Protein AF-X6ME76-F1 (afdb_monomer)

Secondary structure (DSSP, 8-state):
-HHHHHHHHHHHHHHHHHHHH-SSPPP---HHHHHHHHHHTHHHHHHHHHHTT-HHHHHHHHHH--S---SHHHHHHHHHHHHHHHHHHHHHHHTT--BHHHHGGGTTS-HHHHHHHHTTT--HHHHHHHHHHHHHHHHHHHHHHTHHHHHHHHHHHHHHHHHSSS--S---HHHHHTT--SS-BHHHHHHHHHHHHHHH---TT-HHHHHHHHH-HHHHHHHHH-HHHHSHHHHHHHHHHHHT-S-HHHHHHHTHHHHHHHHHIIIIIT---SSHHHHHHHHHHHT-GGG-HHHHHHHHHTS-HHHHHHHHHHHHHHHHHHHHHHHHHHHHHT--

pLDDT: mean 80.19, std 13.19, range [39.34, 96.75]

Mean predicted aligned error: 12.26 Å

Nearest PDB structures (foldseek):
  7x8v-assembly5_E  TM=1.826E-01  e=2.638E+00  Oryza sativa Japonica Group

Structure (mmCIF, N/CA/C/O backbone):
data_AF-X6ME76-F1
#
_entry.id   AF-X6ME76-F1
#
loop_
_atom_site.group_PDB
_atom_site.id
_atom_site.type_symbol
_atom_site.label_atom_id
_atom_site.label_alt_id
_atom_site.label_comp_id
_atom_site.label_asym_id
_atom_site.label_entity_id
_atom_site.label_seq_id
_atom_site.pdbx_PDB_ins_code
_atom_site.Cartn_x
_atom_site.Cartn_y
_atom_site.Cartn_z
_atom_site.occupancy
_atom_site.B_iso_or_equiv
_atom_site.auth_seq_id
_atom_site.auth_comp_id
_atom_site.auth_asym_id
_atom_site.auth_atom_id
_atom_site.pdbx_PDB_model_num
ATOM 1 N N . MET A 1 1 ? 22.614 6.943 -58.618 1.00 39.34 1 MET A N 1
ATOM 2 C CA . MET A 1 1 ? 21.353 7.596 -58.203 1.00 39.34 1 MET A CA 1
ATOM 3 C C . MET A 1 1 ? 20.742 6.924 -56.978 1.00 39.34 1 MET A C 1
ATOM 5 O O . MET A 1 1 ? 20.375 7.656 -56.074 1.00 39.34 1 MET A O 1
ATOM 9 N N . GLU A 1 2 ? 20.733 5.589 -56.871 1.00 39.66 2 GLU A N 1
ATOM 10 C CA . GLU A 1 2 ? 20.247 4.862 -55.672 1.00 39.66 2 GLU A CA 1
ATOM 11 C C . GLU A 1 2 ? 20.881 5.328 -54.353 1.00 39.66 2 GLU A C 1
ATOM 13 O O . GLU A 1 2 ? 20.166 5.766 -53.462 1.00 39.66 2 GLU A O 1
ATOM 18 N N . LYS A 1 3 ? 22.219 5.410 -54.273 1.00 45.59 3 LYS A N 1
ATOM 19 C CA . LYS A 1 3 ? 22.915 5.909 -53.067 1.00 45.59 3 LYS A CA 1
ATOM 20 C C . LYS A 1 3 ? 22.483 7.312 -52.618 1.00 45.59 3 LYS A C 1
ATOM 22 O O . LYS A 1 3 ? 22.617 7.640 -51.448 1.00 45.59 3 LYS A O 1
ATOM 27 N N . PHE A 1 4 ? 22.007 8.153 -53.538 1.00 42.69 4 PHE A N 1
ATOM 28 C CA . PHE A 1 4 ? 21.550 9.509 -53.224 1.00 42.69 4 PHE A CA 1
ATOM 29 C C . PHE A 1 4 ? 20.101 9.514 -52.717 1.00 42.69 4 PHE A C 1
ATOM 31 O O . PHE A 1 4 ? 19.756 10.328 -51.866 1.00 42.69 4 PHE A O 1
ATOM 38 N N . ALA A 1 5 ? 19.269 8.587 -53.203 1.00 51.97 5 ALA A N 1
ATOM 39 C CA . ALA A 1 5 ? 17.910 8.378 -52.714 1.00 51.97 5 ALA A CA 1
ATOM 40 C C . ALA A 1 5 ? 17.907 7.784 -51.295 1.00 51.97 5 ALA A C 1
ATOM 42 O O . ALA A 1 5 ? 17.192 8.290 -50.433 1.00 51.97 5 ALA A O 1
ATOM 43 N N . ASP A 1 6 ? 18.767 6.797 -51.029 1.00 58.09 6 ASP A N 1
ATOM 44 C CA . ASP A 1 6 ? 18.938 6.212 -49.690 1.00 58.09 6 ASP A CA 1
ATOM 45 C C . ASP A 1 6 ? 19.457 7.245 -48.689 1.00 58.09 6 ASP A C 1
ATOM 47 O O . ASP A 1 6 ? 18.981 7.344 -47.560 1.00 58.09 6 ASP A O 1
ATOM 51 N N . TYR A 1 7 ? 20.400 8.072 -49.137 1.00 55.53 7 TYR A N 1
ATOM 52 C CA . TYR A 1 7 ? 20.972 9.145 -48.342 1.00 55.53 7 TYR A CA 1
ATOM 53 C C . TYR A 1 7 ? 19.947 10.241 -48.013 1.00 55.53 7 TYR A C 1
ATOM 55 O O . TYR A 1 7 ? 19.852 10.680 -46.866 1.00 55.53 7 TYR A O 1
ATOM 63 N N . LYS A 1 8 ? 19.145 10.661 -49.000 1.00 61.72 8 LYS A N 1
ATOM 64 C CA . LYS A 1 8 ? 18.063 11.630 -48.790 1.00 61.72 8 LYS A CA 1
ATOM 65 C C . LYS A 1 8 ? 17.020 11.084 -47.815 1.00 61.72 8 LYS A C 1
ATOM 67 O O . LYS A 1 8 ? 16.668 11.772 -46.870 1.00 61.72 8 LYS A O 1
ATOM 72 N N . LYS A 1 9 ? 16.617 9.822 -47.975 1.00 67.06 9 LYS A N 1
ATOM 73 C CA . LYS A 1 9 ? 15.685 9.147 -47.065 1.00 67.06 9 LYS A CA 1
ATOM 74 C C . LYS A 1 9 ? 16.222 9.061 -45.633 1.00 67.06 9 LYS A C 1
ATOM 76 O O . LYS A 1 9 ? 15.474 9.304 -44.694 1.00 67.06 9 LYS A O 1
ATOM 81 N N . LEU A 1 10 ? 17.507 8.746 -45.456 1.00 62.22 10 LEU A N 1
ATOM 82 C CA . LEU A 1 10 ? 18.149 8.731 -44.137 1.00 62.22 10 LEU A CA 1
ATOM 83 C C . LEU A 1 10 ? 18.191 10.133 -43.513 1.00 62.22 10 LEU A C 1
ATOM 85 O O . LEU A 1 10 ? 17.951 10.268 -42.320 1.00 62.22 10 LEU A O 1
ATOM 89 N N . THR A 1 11 ? 18.454 11.164 -44.320 1.00 62.06 11 THR A N 1
ATOM 90 C CA . THR A 1 11 ? 18.474 12.566 -43.869 1.00 62.06 11 THR A CA 1
ATOM 91 C C . THR A 1 11 ? 17.075 13.046 -43.477 1.00 62.06 11 THR A C 1
ATOM 93 O O . THR A 1 11 ? 16.909 13.618 -42.405 1.00 62.06 11 THR A O 1
ATOM 96 N N . ASP A 1 12 ? 16.057 12.749 -44.288 1.00 66.50 12 ASP A N 1
ATOM 97 C CA . ASP A 1 12 ? 14.660 13.101 -44.008 1.00 66.50 12 ASP A CA 1
ATOM 98 C C . ASP A 1 12 ? 14.163 12.386 -42.736 1.00 66.50 12 ASP A C 1
ATOM 100 O O . ASP A 1 12 ? 13.586 13.017 -41.850 1.00 66.50 12 ASP A O 1
ATOM 104 N N . ASN A 1 13 ? 14.466 11.089 -42.587 1.00 68.38 13 ASN A N 1
ATOM 105 C CA . ASN A 1 13 ? 14.165 10.326 -41.373 1.00 68.38 13 ASN A CA 1
ATOM 106 C C . ASN A 1 13 ? 14.916 10.872 -40.153 1.00 68.38 13 ASN A C 1
ATOM 108 O O . ASN A 1 13 ? 14.333 10.978 -39.080 1.00 68.38 13 ASN A O 1
ATOM 112 N N . PHE A 1 14 ? 16.190 11.237 -40.309 1.00 66.44 14 PHE A N 1
ATOM 113 C CA . PHE A 1 14 ? 16.969 11.841 -39.234 1.00 66.44 14 PHE A CA 1
ATOM 114 C C . PHE A 1 14 ? 16.356 13.163 -38.777 1.00 66.44 14 PHE A C 1
ATOM 116 O O . PHE A 1 14 ? 16.214 13.359 -37.579 1.00 66.44 14 PHE A O 1
ATOM 123 N N . MET A 1 15 ? 15.942 14.038 -39.696 1.00 66.69 15 MET A N 1
ATOM 124 C CA . MET A 1 15 ? 15.313 15.310 -39.331 1.00 66.69 15 MET A CA 1
ATOM 125 C C . MET A 1 15 ? 13.974 15.104 -38.614 1.00 66.69 15 MET A C 1
ATOM 127 O O . MET A 1 15 ? 13.701 15.791 -37.633 1.00 66.69 15 MET A O 1
ATOM 131 N N . ILE A 1 16 ? 13.166 14.128 -39.044 1.00 69.12 16 ILE A N 1
ATOM 132 C CA . ILE A 1 16 ? 11.911 13.758 -38.364 1.00 69.12 16 ILE A CA 1
ATOM 133 C C . ILE A 1 16 ? 12.192 13.265 -36.939 1.00 69.12 16 ILE A C 1
ATOM 135 O O . ILE A 1 16 ? 11.592 13.749 -35.980 1.00 69.12 16 ILE A O 1
ATOM 139 N N . VAL A 1 17 ? 13.143 12.343 -36.798 1.00 66.56 17 VAL A N 1
ATOM 140 C CA . VAL A 1 17 ? 13.509 11.737 -35.515 1.00 66.56 17 VAL A CA 1
ATOM 141 C C . VAL A 1 17 ? 14.165 12.759 -34.591 1.00 66.56 17 VAL A C 1
ATOM 143 O O . VAL A 1 17 ? 13.842 12.812 -33.409 1.00 66.56 17 VAL A O 1
ATOM 146 N N . LEU A 1 18 ? 15.031 13.625 -35.113 1.00 66.75 18 LEU A N 1
ATOM 147 C CA . LEU A 1 18 ? 15.659 14.696 -34.351 1.00 66.75 18 LEU A CA 1
ATOM 148 C C . LEU A 1 18 ? 14.600 15.640 -33.773 1.00 66.75 18 LEU A C 1
ATOM 150 O O . LEU A 1 18 ? 14.638 15.920 -32.579 1.00 66.75 18 LEU A O 1
ATOM 154 N N . CYS A 1 19 ? 13.602 16.037 -34.565 1.00 67.19 19 CYS A N 1
ATOM 155 C CA . CYS A 1 19 ? 12.466 16.831 -34.085 1.00 67.19 19 CYS A CA 1
ATOM 156 C C . CYS A 1 19 ? 11.656 16.144 -32.969 1.00 67.19 19 CYS A C 1
ATOM 158 O O . CYS A 1 19 ? 10.971 16.832 -32.219 1.00 67.19 19 CYS A O 1
ATOM 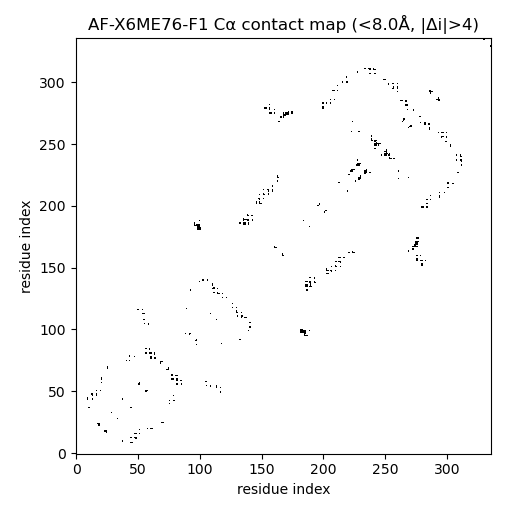160 N N . SER A 1 20 ? 11.734 14.815 -32.818 1.00 68.19 20 SER A N 1
ATOM 161 C CA . SER A 1 20 ? 11.132 14.114 -31.672 1.00 68.19 20 SER A CA 1
ATOM 162 C C . SER A 1 20 ? 11.952 14.252 -30.377 1.00 68.19 20 SER A C 1
ATOM 164 O O . SER A 1 20 ? 11.398 14.134 -29.285 1.00 68.19 20 SER A O 1
ATOM 166 N N . TYR A 1 21 ? 13.256 14.534 -30.487 1.00 61.03 21 TYR A N 1
ATOM 167 C CA . TYR A 1 21 ? 14.203 14.619 -29.369 1.00 61.03 21 TYR A CA 1
ATOM 168 C C . TYR A 1 21 ? 14.559 16.058 -28.948 1.00 61.03 21 TYR A C 1
ATOM 170 O O . TYR A 1 21 ? 15.049 16.253 -27.832 1.00 61.03 21 TYR A O 1
ATOM 178 N N . VAL A 1 22 ? 14.336 17.065 -29.803 1.00 62.34 22 VAL A N 1
ATOM 179 C CA . VAL A 1 22 ? 14.623 18.488 -29.524 1.00 62.34 22 VAL A CA 1
ATOM 180 C C . VAL A 1 22 ? 13.400 19.388 -29.724 1.00 62.34 22 VAL A C 1
ATOM 182 O O . VAL A 1 22 ? 12.651 19.243 -30.681 1.00 62.34 22 VAL A O 1
ATOM 185 N N . GLU A 1 23 ? 13.225 20.370 -28.831 1.00 58.84 23 GLU A N 1
ATOM 186 C CA . GLU A 1 23 ? 12.086 21.310 -28.847 1.00 58.84 23 GLU A CA 1
ATOM 187 C C . GLU A 1 23 ? 12.154 22.361 -29.971 1.00 58.84 23 GLU A C 1
ATOM 189 O O . GLU A 1 23 ? 11.141 22.974 -30.310 1.00 58.84 23 GLU A O 1
ATOM 194 N N . LYS A 1 24 ? 13.340 22.598 -30.546 1.00 56.03 24 LYS A N 1
ATOM 195 C CA . LYS A 1 24 ? 13.551 23.505 -31.682 1.00 56.03 24 LYS A CA 1
ATOM 196 C C . LYS A 1 24 ? 14.413 22.806 -32.738 1.00 56.03 24 LYS A C 1
ATOM 198 O O . LYS A 1 24 ? 15.455 22.264 -32.367 1.00 56.03 24 LYS A O 1
ATOM 203 N N . PRO A 1 25 ? 14.015 22.812 -34.022 1.00 53.88 25 PRO A N 1
ATOM 204 C CA . PRO A 1 25 ? 14.843 22.262 -35.088 1.00 53.88 25 PRO A CA 1
ATOM 205 C C . PRO A 1 25 ? 16.133 23.089 -35.237 1.00 53.88 25 PRO A C 1
ATOM 207 O O . PRO A 1 25 ? 16.070 24.314 -35.070 1.00 53.88 25 PRO A O 1
ATOM 210 N N . PRO A 1 26 ? 17.278 22.456 -35.557 1.00 54.25 26 PRO A N 1
ATOM 211 C CA . PRO A 1 26 ? 18.516 23.177 -35.814 1.00 54.25 26 PRO A CA 1
ATOM 212 C C . PRO A 1 26 ? 18.350 24.218 -36.921 1.00 54.25 26 PRO A C 1
ATOM 214 O O . PRO A 1 26 ? 17.662 23.966 -37.914 1.00 54.25 26 PRO A O 1
ATOM 217 N N . MET A 1 27 ? 18.981 25.382 -36.762 1.00 52.00 27 MET A N 1
ATOM 218 C CA . MET A 1 27 ? 19.004 26.419 -37.803 1.00 52.00 27 MET A CA 1
ATOM 219 C C . MET A 1 27 ? 19.776 25.913 -39.037 1.00 52.00 27 MET A C 1
ATOM 221 O O . MET A 1 27 ? 20.731 25.153 -38.885 1.00 52.00 27 MET A O 1
ATOM 225 N N . GLU A 1 28 ? 19.356 26.323 -40.244 1.00 50.69 28 GLU A N 1
ATOM 226 C CA . GLU A 1 28 ? 19.885 25.852 -41.539 1.00 50.69 28 GLU A CA 1
ATOM 227 C C . GLU A 1 28 ? 21.422 25.743 -41.558 1.00 50.69 28 GLU A C 1
ATOM 229 O O . GLU A 1 28 ? 22.140 26.728 -41.372 1.00 50.69 28 GLU A O 1
ATOM 234 N N . LEU A 1 29 ? 21.925 24.528 -41.791 1.00 52.47 29 LEU A N 1
ATOM 235 C CA . LEU A 1 29 ? 23.349 24.215 -41.851 1.00 52.47 29 LEU A CA 1
ATOM 236 C C . LEU A 1 29 ? 23.841 24.160 -43.299 1.00 52.47 29 LEU A C 1
ATOM 238 O O . LEU A 1 29 ? 23.107 23.868 -44.240 1.00 52.47 29 LEU A O 1
ATOM 242 N N . ASP A 1 30 ? 25.127 24.448 -43.488 1.00 55.56 30 ASP A N 1
ATOM 243 C CA . ASP A 1 30 ? 25.750 24.435 -44.808 1.00 55.56 30 ASP A CA 1
ATOM 244 C C . ASP A 1 30 ? 25.808 22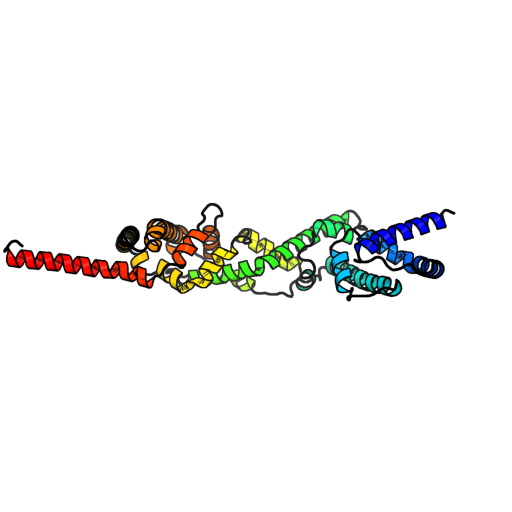.998 -45.374 1.00 55.56 30 ASP A C 1
ATOM 246 O O . ASP A 1 30 ? 26.467 22.107 -44.822 1.00 55.56 30 ASP A O 1
ATOM 250 N N . THR A 1 31 ? 25.117 22.772 -46.497 1.00 57.09 31 THR A N 1
ATOM 251 C CA . THR A 1 31 ? 24.868 21.454 -47.127 1.00 57.09 31 THR A CA 1
ATOM 252 C C . THR A 1 31 ? 26.106 20.573 -47.364 1.00 57.09 31 THR A C 1
ATOM 254 O O . THR A 1 31 ? 25.992 19.346 -47.477 1.00 57.09 31 THR A O 1
ATOM 257 N N . LEU A 1 32 ? 27.308 21.153 -47.462 1.00 53.50 32 LEU A N 1
ATOM 258 C CA . LEU A 1 32 ? 28.558 20.398 -47.626 1.00 53.50 32 LEU A CA 1
ATOM 259 C C . LEU A 1 32 ? 29.051 19.790 -46.300 1.00 53.50 32 LEU A C 1
ATOM 261 O O . LEU A 1 32 ? 29.558 18.663 -46.278 1.00 53.50 32 LEU A O 1
ATOM 265 N N . TYR A 1 33 ? 28.890 20.525 -45.199 1.00 61.19 33 TYR A N 1
ATOM 266 C CA . TYR A 1 33 ? 29.250 20.076 -43.856 1.00 61.19 33 TYR A CA 1
ATOM 267 C C . TYR A 1 33 ? 28.283 18.987 -43.379 1.00 61.19 33 TYR A C 1
ATOM 269 O O . TYR A 1 33 ? 28.730 17.946 -42.891 1.00 61.19 33 TYR A O 1
ATOM 277 N N . GLU A 1 34 ? 26.983 19.164 -43.650 1.00 60.72 34 GLU A N 1
ATOM 278 C CA . GLU A 1 34 ? 25.947 18.150 -43.425 1.00 60.72 34 GLU A CA 1
ATOM 279 C C . GLU A 1 34 ? 26.300 16.836 -44.121 1.00 60.72 34 GLU A C 1
ATOM 281 O O . GLU A 1 34 ? 26.324 15.790 -43.479 1.00 60.72 34 GLU A O 1
ATOM 286 N N . LYS A 1 35 ? 26.674 16.881 -45.408 1.00 62.00 35 LYS A N 1
ATOM 287 C CA . LYS A 1 35 ? 27.006 15.672 -46.178 1.00 62.00 35 LYS A CA 1
ATOM 288 C C . LYS A 1 35 ? 28.136 14.848 -45.592 1.00 62.00 35 LYS A C 1
ATOM 290 O O . LYS A 1 35 ? 28.061 13.618 -45.534 1.00 62.00 35 LYS A O 1
ATOM 295 N N . LYS A 1 36 ? 29.192 15.521 -45.146 1.00 65.81 36 LYS A N 1
ATOM 296 C CA . LYS A 1 36 ? 30.359 14.852 -44.576 1.00 65.81 36 LYS A CA 1
ATOM 297 C C . LYS A 1 36 ? 30.036 14.253 -43.207 1.00 65.81 36 LYS A C 1
ATOM 299 O O . LYS A 1 36 ? 30.406 13.107 -42.956 1.00 65.81 36 LYS A O 1
ATOM 304 N N . LEU A 1 37 ? 29.300 14.981 -42.369 1.00 64.19 37 LEU A N 1
ATOM 305 C CA . LEU A 1 37 ? 28.919 14.524 -41.035 1.00 64.19 37 LEU A CA 1
ATOM 306 C C . LEU A 1 37 ? 27.895 13.374 -41.083 1.00 64.19 37 LEU A C 1
ATOM 308 O O . LEU A 1 37 ? 28.080 12.355 -40.425 1.00 64.19 37 LEU A O 1
ATOM 312 N N . LEU A 1 38 ? 26.874 13.494 -41.936 1.00 64.19 38 LEU A N 1
ATOM 313 C CA . LEU A 1 38 ? 25.844 12.476 -42.170 1.00 64.19 38 LEU A CA 1
ATOM 314 C C . LEU A 1 38 ? 26.437 11.171 -42.719 1.00 64.19 38 LEU A C 1
ATOM 316 O O . LEU A 1 38 ? 26.060 10.085 -42.283 1.00 64.19 38 LEU A O 1
ATOM 320 N N . SER A 1 39 ? 27.427 11.257 -43.616 1.00 69.88 39 SER A N 1
ATOM 321 C CA . SER A 1 39 ? 28.151 10.068 -44.089 1.00 69.88 39 SER A CA 1
ATOM 322 C C . SER A 1 39 ? 29.007 9.415 -42.992 1.00 69.88 39 SER A C 1
ATOM 324 O O . SER A 1 39 ? 29.048 8.187 -42.898 1.00 69.88 39 SER A O 1
ATOM 326 N N . GLY A 1 40 ? 29.643 10.223 -42.134 1.00 72.44 40 GLY A N 1
ATOM 327 C CA . GLY A 1 40 ? 30.528 9.767 -41.058 1.00 72.44 40 GLY A CA 1
ATOM 328 C C . GLY A 1 40 ? 29.814 9.222 -39.818 1.00 72.44 40 GLY A C 1
ATOM 329 O O . GLY A 1 40 ? 30.447 8.526 -39.028 1.00 72.44 40 GLY A O 1
ATOM 330 N N . SER A 1 41 ? 28.519 9.509 -39.658 1.00 72.81 41 SER A N 1
ATOM 331 C CA . SER A 1 41 ? 27.701 9.083 -38.509 1.00 72.81 41 SER A CA 1
ATOM 332 C C . SER A 1 41 ? 26.415 8.349 -38.912 1.00 72.81 41 SER A C 1
ATOM 334 O O . SER A 1 41 ? 25.460 8.266 -38.146 1.00 72.81 41 SER A O 1
ATOM 336 N N . SER A 1 42 ? 26.378 7.791 -40.127 1.00 75.62 42 SER A N 1
ATOM 337 C CA . SER A 1 42 ? 25.221 7.055 -40.668 1.00 75.62 42 SER A CA 1
ATOM 338 C C . SER A 1 42 ? 24.726 5.925 -39.758 1.00 75.62 42 SER A C 1
ATOM 340 O O . SER A 1 42 ? 23.520 5.706 -39.650 1.00 75.62 42 SER A O 1
ATOM 342 N N . LYS A 1 43 ? 25.640 5.239 -39.059 1.00 82.06 43 LYS A N 1
ATOM 343 C CA . LYS A 1 43 ? 25.299 4.191 -38.089 1.00 82.06 43 LYS A CA 1
ATOM 344 C C . LYS A 1 43 ? 24.576 4.767 -36.872 1.00 82.06 43 LYS A C 1
ATOM 346 O O . LYS A 1 43 ? 23.563 4.216 -36.454 1.00 82.06 43 LYS A O 1
ATOM 351 N N . GLU A 1 44 ? 25.082 5.861 -36.315 1.00 82.12 44 GLU A N 1
ATOM 352 C CA . GLU A 1 44 ? 24.455 6.566 -35.200 1.00 82.12 44 GLU A CA 1
ATOM 353 C C . GLU A 1 44 ? 23.047 7.053 -35.569 1.00 82.12 44 GLU A C 1
ATOM 355 O O . GLU A 1 44 ? 22.118 6.880 -34.786 1.00 82.12 44 GLU A O 1
ATOM 360 N N . PHE A 1 45 ? 22.855 7.580 -36.782 1.00 77.31 45 PHE A N 1
ATOM 361 C CA . PHE A 1 45 ? 21.532 8.013 -37.247 1.00 77.31 45 PHE A CA 1
ATOM 362 C C . PHE A 1 45 ? 20.550 6.861 -37.416 1.00 77.31 45 PHE A C 1
ATOM 364 O O . PHE A 1 45 ? 19.396 6.990 -37.016 1.00 77.31 45 PHE A O 1
ATOM 371 N N . GLN A 1 46 ? 20.997 5.719 -37.942 1.00 81.38 46 GLN A N 1
ATOM 372 C CA . GLN A 1 46 ? 20.132 4.545 -38.023 1.00 81.38 46 GLN A CA 1
ATOM 373 C C . GLN A 1 46 ? 19.692 4.085 -36.625 1.00 81.38 46 GLN A C 1
ATOM 375 O O . GLN A 1 46 ? 18.507 3.870 -36.399 1.00 81.38 46 GLN A O 1
ATOM 380 N N . LEU A 1 47 ? 20.616 4.040 -35.660 1.00 85.44 47 LEU A N 1
ATOM 381 C CA . LEU A 1 47 ? 20.292 3.682 -34.277 1.00 85.44 47 LEU A CA 1
ATOM 382 C C . LEU A 1 47 ? 19.341 4.684 -33.600 1.00 85.44 47 LEU A C 1
ATOM 384 O O . LEU A 1 47 ? 18.526 4.276 -32.776 1.00 85.44 47 LEU A O 1
ATOM 388 N N . MET A 1 48 ? 19.418 5.979 -33.933 1.00 83.12 48 MET A N 1
ATOM 389 C CA . MET A 1 48 ? 18.435 6.971 -33.471 1.00 83.12 48 MET A CA 1
ATOM 390 C C . MET A 1 48 ? 17.033 6.664 -33.995 1.00 83.12 48 MET A C 1
ATOM 392 O O . MET A 1 48 ? 16.078 6.709 -33.221 1.00 83.12 48 MET A O 1
ATOM 396 N N . VAL A 1 49 ? 16.916 6.338 -35.287 1.00 82.12 49 VAL A N 1
ATOM 397 C CA . VAL A 1 49 ? 15.643 5.967 -35.929 1.00 82.12 49 VAL A CA 1
ATOM 398 C C . VAL A 1 49 ? 15.075 4.701 -35.291 1.00 82.12 49 VAL A C 1
ATOM 400 O O . VAL A 1 49 ? 13.901 4.664 -34.931 1.00 82.12 49 VAL A O 1
ATOM 403 N N . ASP A 1 50 ? 15.914 3.690 -35.072 1.00 84.06 50 ASP A N 1
ATOM 404 C CA . ASP A 1 50 ? 15.490 2.413 -34.489 1.00 84.06 50 ASP A CA 1
ATOM 405 C C . ASP A 1 50 ? 14.946 2.573 -33.055 1.00 84.06 50 ASP A C 1
ATOM 407 O O . ASP A 1 50 ? 14.150 1.754 -32.589 1.00 84.06 50 ASP A O 1
ATOM 411 N N . ARG A 1 51 ? 15.347 3.643 -32.356 1.00 87.38 51 ARG A N 1
ATOM 412 C CA . ARG A 1 51 ? 14.981 3.931 -30.959 1.00 87.38 51 ARG A CA 1
ATOM 413 C C . ARG A 1 51 ? 13.991 5.074 -30.791 1.00 87.38 51 ARG A C 1
ATOM 415 O O . ARG A 1 51 ? 13.607 5.349 -29.661 1.00 87.38 51 ARG A O 1
ATOM 422 N N . GLU A 1 52 ? 13.533 5.692 -31.879 1.00 84.62 52 GLU A N 1
ATOM 423 C CA . GLU A 1 52 ? 12.586 6.820 -31.873 1.00 84.62 52 GLU A CA 1
ATOM 424 C C . GLU A 1 52 ? 11.367 6.566 -30.972 1.00 84.62 52 GLU A C 1
ATOM 426 O O . GLU A 1 52 ? 10.891 7.462 -30.280 1.00 84.62 52 GLU A O 1
ATOM 431 N N . LYS A 1 53 ? 10.879 5.322 -30.955 1.00 86.88 53 LYS A N 1
ATOM 432 C CA . LYS A 1 53 ? 9.680 4.919 -30.208 1.00 86.88 53 LYS A CA 1
ATOM 433 C C . LYS A 1 53 ? 9.939 4.533 -28.748 1.00 86.88 53 LYS A C 1
ATOM 435 O O . LYS A 1 53 ? 8.988 4.158 -28.072 1.00 86.88 53 LYS A O 1
ATOM 440 N N . SER A 1 54 ? 11.189 4.561 -28.282 1.00 88.88 54 SER A N 1
ATOM 441 C CA . SER A 1 54 ? 11.559 4.145 -26.925 1.00 88.88 54 SER A CA 1
ATOM 442 C C . SER A 1 54 ? 11.532 5.317 -25.953 1.00 88.88 54 SER A C 1
ATOM 444 O O . SER A 1 54 ? 12.422 6.171 -25.959 1.00 88.88 54 SER A O 1
ATOM 446 N N . GLU A 1 55 ? 10.566 5.317 -25.041 1.00 89.62 55 GLU A N 1
ATOM 447 C CA . GLU A 1 55 ? 10.486 6.286 -23.949 1.00 89.62 55 GLU A CA 1
ATOM 448 C C . GLU A 1 55 ? 11.736 6.233 -23.060 1.00 89.62 55 GLU A C 1
ATOM 450 O O . GLU A 1 55 ? 12.214 7.275 -22.606 1.00 89.62 55 GLU A O 1
ATOM 455 N N . LEU A 1 56 ? 12.318 5.043 -22.856 1.00 89.50 56 LEU A N 1
ATOM 456 C CA . LEU A 1 56 ? 13.579 4.893 -22.122 1.00 89.50 56 LEU A CA 1
ATOM 457 C C . LEU A 1 56 ? 14.712 5.669 -22.789 1.00 89.50 56 LEU A C 1
ATOM 459 O O . LEU A 1 56 ? 15.446 6.387 -22.105 1.00 89.50 56 LEU A O 1
ATOM 463 N N . PHE A 1 57 ? 14.844 5.551 -24.111 1.00 89.88 57 PHE A N 1
ATOM 464 C CA . PHE A 1 57 ? 15.881 6.261 -24.848 1.00 89.88 57 PHE A CA 1
ATOM 465 C C . PHE A 1 57 ? 15.649 7.777 -24.824 1.00 89.88 57 PHE A C 1
ATOM 467 O O . PHE A 1 57 ? 16.597 8.533 -24.620 1.00 89.88 57 PHE A O 1
ATOM 474 N N . HIS A 1 58 ? 14.393 8.231 -24.910 1.00 88.00 58 HIS A N 1
ATOM 475 C CA . HIS A 1 58 ? 14.026 9.642 -24.716 1.00 88.00 58 HIS A CA 1
ATOM 476 C C . HIS A 1 58 ? 14.406 10.166 -23.323 1.00 88.00 58 HIS A C 1
ATOM 478 O O . HIS A 1 58 ? 14.913 11.282 -23.198 1.00 88.00 58 HIS A O 1
ATOM 484 N N . ILE A 1 59 ? 14.208 9.375 -22.262 1.00 88.62 59 ILE A N 1
ATOM 485 C CA . ILE A 1 59 ? 14.629 9.743 -20.898 1.00 88.62 59 ILE A CA 1
ATOM 486 C C . ILE A 1 59 ? 16.157 9.825 -20.805 1.00 88.62 59 ILE A C 1
ATOM 488 O O . ILE A 1 59 ? 16.678 10.781 -20.227 1.00 88.62 59 ILE A O 1
ATOM 492 N N . MET A 1 60 ? 16.876 8.847 -21.367 1.00 89.69 60 MET A N 1
ATOM 493 C CA . MET A 1 60 ? 18.344 8.853 -21.418 1.00 89.69 60 MET A CA 1
ATOM 494 C C . MET A 1 60 ? 18.854 10.084 -22.161 1.00 89.69 60 MET A C 1
ATOM 496 O O . MET A 1 60 ? 19.707 10.792 -21.640 1.00 89.69 60 MET A O 1
ATOM 500 N N . TRP A 1 61 ? 18.271 10.393 -23.317 1.00 87.12 61 TRP A N 1
ATOM 501 C CA . TRP A 1 61 ? 18.588 11.575 -24.109 1.00 87.12 61 TRP A CA 1
ATOM 502 C C . TRP A 1 61 ? 18.414 12.871 -23.311 1.00 87.12 61 TRP A C 1
ATOM 504 O O . TRP A 1 61 ? 19.357 13.650 -23.176 1.00 87.12 61 TRP A O 1
ATOM 514 N N . LYS A 1 62 ? 17.235 13.079 -22.709 1.00 85.38 62 LYS A N 1
ATOM 515 C CA . LYS A 1 62 ? 16.900 14.303 -21.956 1.00 85.38 62 LYS A CA 1
ATOM 516 C C . LYS A 1 62 ? 17.815 14.561 -20.757 1.00 85.38 62 LYS A C 1
ATOM 518 O O . LYS A 1 62 ? 17.988 15.703 -20.348 1.00 85.38 62 LYS A O 1
ATOM 523 N N . ARG A 1 63 ? 18.423 13.522 -20.181 1.00 82.94 63 ARG A N 1
ATOM 524 C CA . ARG A 1 63 ? 19.406 13.680 -19.090 1.00 82.94 63 ARG A CA 1
ATOM 525 C C . ARG A 1 63 ? 20.714 14.292 -19.553 1.00 82.94 63 ARG A C 1
ATOM 527 O O . ARG A 1 63 ? 21.403 14.914 -18.753 1.00 82.94 63 ARG A O 1
ATOM 534 N N . GLN A 1 64 ? 21.047 14.083 -20.821 1.00 81.19 64 GLN A N 1
ATOM 535 C CA . GLN A 1 64 ? 22.275 14.577 -21.426 1.00 81.19 64 GLN A CA 1
ATOM 536 C C . GLN A 1 64 ? 22.087 15.977 -22.031 1.00 81.19 64 GLN A C 1
ATOM 538 O O . GLN A 1 64 ? 23.069 16.674 -22.277 1.00 81.19 64 GLN A O 1
ATOM 543 N N . THR A 1 65 ? 20.843 16.422 -22.249 1.00 67.25 65 THR A N 1
ATOM 544 C CA . THR A 1 65 ? 20.554 17.761 -22.777 1.00 67.25 65 THR A CA 1
ATOM 545 C C . THR A 1 65 ? 20.644 18.820 -21.675 1.00 67.25 65 THR A C 1
ATOM 547 O O . THR A 1 65 ? 19.762 18.913 -20.822 1.00 67.25 65 THR A O 1
ATOM 550 N N . THR A 1 66 ? 21.674 19.666 -21.703 1.00 57.66 66 THR A N 1
ATOM 551 C CA . THR A 1 66 ? 21.653 20.963 -21.008 1.00 57.66 66 THR A CA 1
ATOM 552 C C . THR A 1 66 ? 20.969 22.008 -21.894 1.00 57.66 66 THR A C 1
ATOM 554 O O . THR A 1 66 ? 21.104 21.980 -23.119 1.00 57.66 66 THR A O 1
ATOM 557 N N . HIS A 1 67 ? 20.188 22.915 -21.289 1.00 52.78 67 HIS A N 1
ATOM 558 C CA . HIS A 1 67 ? 19.474 23.966 -22.019 1.00 52.78 67 HIS A CA 1
ATOM 559 C C . HIS A 1 67 ? 20.436 24.758 -22.918 1.00 52.78 67 HIS A C 1
ATOM 561 O O . HIS A 1 67 ? 21.392 25.356 -22.431 1.00 52.78 67 HIS A O 1
ATOM 567 N N . ASN A 1 68 ? 20.116 24.773 -24.216 1.00 53.12 68 ASN A N 1
ATOM 568 C CA . ASN A 1 68 ? 20.860 25.348 -25.341 1.00 53.12 68 ASN A CA 1
ATOM 569 C C . ASN A 1 68 ? 22.100 24.562 -25.776 1.00 53.12 68 ASN A C 1
ATOM 571 O O . ASN A 1 68 ? 23.213 24.801 -25.313 1.00 53.12 68 ASN A O 1
ATOM 575 N N . SER A 1 69 ? 21.936 23.711 -26.784 1.00 52.56 69 SER A N 1
ATOM 576 C CA . SER A 1 69 ? 23.064 23.292 -27.613 1.00 52.56 69 SER A CA 1
ATOM 577 C C . SER A 1 69 ? 22.622 23.021 -29.048 1.00 52.56 69 SER A C 1
ATOM 579 O O . SER A 1 69 ? 21.767 22.178 -29.288 1.00 52.56 69 SER A O 1
ATOM 581 N N . ASP A 1 70 ? 23.227 23.748 -29.989 1.00 60.28 70 ASP A N 1
ATOM 582 C CA . ASP A 1 70 ? 23.091 23.523 -31.429 1.00 60.28 70 ASP A CA 1
ATOM 583 C C . ASP A 1 70 ? 24.442 23.820 -32.101 1.00 60.28 70 ASP A C 1
ATOM 585 O O . ASP A 1 70 ? 24.851 24.976 -32.239 1.00 60.28 70 ASP A O 1
ATOM 589 N N . PRO A 1 71 ? 25.286 22.788 -32.219 1.00 66.69 71 PRO A N 1
ATOM 590 C CA . PRO A 1 71 ? 25.676 22.220 -33.513 1.00 66.69 71 PRO A CA 1
ATOM 591 C C . PRO A 1 71 ? 25.447 20.694 -33.559 1.00 66.69 71 PRO A C 1
ATOM 593 O O . PRO A 1 71 ? 25.530 20.021 -32.531 1.00 66.69 71 PRO A O 1
ATOM 596 N N . ILE A 1 72 ? 25.282 20.103 -34.755 1.00 65.38 72 ILE A N 1
ATOM 597 C CA . ILE A 1 72 ? 25.091 18.640 -34.939 1.00 65.38 72 ILE A CA 1
ATOM 598 C C . ILE A 1 72 ? 26.177 17.800 -34.236 1.00 65.38 72 ILE A C 1
ATOM 600 O O . ILE A 1 72 ? 25.899 16.706 -33.751 1.00 65.38 72 ILE A O 1
ATOM 604 N N . SER A 1 73 ? 27.410 18.299 -34.112 1.00 67.00 73 SER A N 1
ATOM 605 C CA . SER A 1 73 ? 28.464 17.614 -33.347 1.00 67.00 73 SER A CA 1
ATOM 606 C C . SER A 1 73 ? 28.097 17.398 -31.872 1.00 67.00 73 SER A C 1
ATOM 608 O O . SER A 1 73 ? 28.435 16.353 -31.313 1.00 67.00 73 SER A O 1
ATOM 610 N N . ILE A 1 74 ? 27.364 18.334 -31.260 1.00 73.44 74 ILE A N 1
ATOM 611 C CA . ILE A 1 74 ? 26.842 18.190 -29.899 1.00 73.44 74 ILE A CA 1
ATOM 612 C C . ILE A 1 74 ? 25.695 17.177 -29.876 1.00 73.44 74 ILE A C 1
ATOM 614 O O . ILE A 1 74 ? 25.714 16.292 -29.025 1.00 73.44 74 ILE A O 1
ATOM 618 N N . ILE A 1 75 ? 24.780 17.204 -30.852 1.00 75.19 75 ILE A N 1
ATOM 619 C CA . ILE A 1 75 ? 23.702 16.202 -30.990 1.00 75.19 75 ILE A CA 1
ATOM 620 C C . ILE A 1 75 ? 24.282 14.783 -31.095 1.00 75.19 75 ILE A C 1
ATOM 622 O O . ILE A 1 75 ? 23.843 13.876 -30.392 1.00 75.19 75 ILE A O 1
ATOM 626 N N . VAL A 1 76 ? 25.320 14.585 -31.913 1.00 78.38 76 VAL A N 1
ATOM 627 C CA . VAL A 1 76 ? 26.008 13.289 -32.041 1.00 78.38 76 VAL A CA 1
ATOM 628 C C . VAL A 1 76 ? 26.706 12.895 -30.735 1.00 78.38 76 VAL A C 1
ATOM 630 O O . VAL A 1 76 ? 26.725 11.716 -30.385 1.00 78.38 76 VAL A O 1
ATOM 633 N N . SER A 1 77 ? 27.269 13.850 -29.989 1.00 81.31 77 SER A N 1
ATOM 634 C CA . SER A 1 77 ? 27.882 13.561 -28.685 1.00 81.31 77 SER A CA 1
ATOM 635 C C . SER A 1 77 ? 26.851 13.165 -27.621 1.00 81.31 77 SER A C 1
ATOM 637 O O . SER A 1 77 ? 27.064 12.185 -26.908 1.00 81.31 77 SER A O 1
ATOM 639 N N . ILE A 1 78 ? 25.703 13.852 -27.588 1.00 83.69 78 ILE A N 1
ATOM 640 C CA . ILE A 1 78 ? 24.551 13.540 -26.734 1.00 83.69 78 ILE A CA 1
ATOM 641 C C . ILE A 1 78 ? 24.031 12.145 -27.073 1.00 83.69 78 ILE A C 1
ATOM 643 O O . ILE A 1 78 ? 23.869 11.314 -26.178 1.00 83.69 78 ILE A O 1
ATOM 647 N N . PHE A 1 79 ? 23.862 11.855 -28.368 1.00 86.12 79 PHE A N 1
ATOM 648 C CA . PHE A 1 79 ? 23.460 10.535 -28.833 1.00 86.12 79 PHE A CA 1
ATOM 649 C C . PHE A 1 79 ? 24.420 9.454 -28.348 1.00 86.12 79 PHE A C 1
ATOM 651 O O . PHE A 1 79 ? 23.973 8.458 -27.798 1.00 86.12 79 PHE A O 1
ATOM 658 N N . LYS A 1 80 ? 25.734 9.640 -28.523 1.00 87.44 80 LYS A N 1
ATOM 659 C CA . LYS A 1 80 ? 26.736 8.646 -28.106 1.00 87.44 80 LYS A CA 1
ATOM 660 C C . LYS A 1 80 ? 26.683 8.369 -26.608 1.00 87.44 80 LYS A C 1
ATOM 662 O O . LYS A 1 80 ? 26.859 7.224 -26.199 1.00 87.44 80 LYS A O 1
ATOM 667 N N . GLN A 1 81 ? 26.416 9.389 -25.796 1.00 89.12 81 GLN A N 1
ATOM 668 C CA . GLN A 1 81 ? 26.253 9.201 -24.360 1.00 89.12 81 GLN A CA 1
ATOM 669 C C . GLN A 1 81 ? 24.960 8.437 -24.032 1.00 89.12 81 GLN A C 1
ATOM 671 O O . GLN A 1 81 ? 25.011 7.464 -23.283 1.00 89.12 81 GLN A O 1
ATOM 676 N N . ALA A 1 82 ? 23.830 8.807 -24.642 1.00 89.69 82 ALA A N 1
ATOM 677 C CA . ALA A 1 82 ? 22.564 8.087 -24.477 1.00 89.69 82 ALA A CA 1
ATOM 678 C C . ALA A 1 82 ? 22.637 6.637 -25.003 1.00 89.69 82 ALA A C 1
ATOM 680 O O . ALA A 1 82 ? 22.093 5.725 -24.391 1.00 89.69 82 ALA A O 1
ATOM 681 N N . ASP A 1 83 ? 23.355 6.398 -26.104 1.00 90.25 83 ASP A N 1
ATOM 682 C CA . ASP A 1 83 ? 23.638 5.074 -26.672 1.00 90.25 83 ASP A CA 1
ATOM 683 C C . ASP A 1 83 ? 24.508 4.225 -25.738 1.00 90.25 83 ASP A C 1
ATOM 685 O O . ASP A 1 83 ? 24.253 3.034 -25.553 1.00 90.25 83 ASP A O 1
ATOM 689 N N . SER A 1 84 ? 25.496 4.843 -25.089 1.00 91.19 84 SER A N 1
ATOM 690 C CA . SER A 1 84 ? 26.294 4.192 -24.050 1.00 91.19 84 SER A CA 1
ATOM 691 C C . SER A 1 84 ? 25.431 3.787 -22.848 1.00 91.19 84 SER A C 1
ATOM 693 O O . SER A 1 84 ? 25.501 2.641 -22.394 1.00 91.19 84 SER A O 1
ATOM 695 N N . ASP A 1 85 ? 24.557 4.682 -22.372 1.00 90.94 85 ASP A N 1
ATOM 696 C CA . ASP A 1 85 ? 23.625 4.404 -21.271 1.00 90.94 85 ASP A CA 1
ATOM 697 C C . ASP A 1 85 ? 22.632 3.287 -21.640 1.00 90.94 85 ASP A C 1
ATOM 699 O O . ASP A 1 85 ? 22.382 2.379 -20.839 1.00 90.94 85 ASP A O 1
ATOM 703 N N . TRP A 1 86 ? 22.134 3.297 -22.880 1.00 91.25 86 TRP A N 1
ATOM 704 C CA . TRP A 1 86 ? 21.289 2.252 -23.460 1.00 91.25 86 TRP A CA 1
ATOM 705 C C . TRP A 1 86 ? 21.996 0.892 -23.482 1.00 91.25 86 TRP A C 1
ATOM 707 O O . TRP A 1 86 ? 21.467 -0.104 -22.979 1.00 91.25 86 TRP A O 1
ATOM 717 N N . GLY A 1 87 ? 23.226 0.842 -23.999 1.00 90.88 87 GLY A N 1
ATOM 718 C CA . GLY A 1 87 ? 24.041 -0.374 -24.027 1.00 90.88 87 GLY A CA 1
ATOM 719 C C . GLY A 1 87 ? 24.366 -0.902 -22.627 1.00 90.88 87 GLY A C 1
ATOM 720 O O . GLY A 1 87 ? 24.314 -2.113 -22.386 1.00 90.88 87 GLY A O 1
ATOM 721 N N . ASN A 1 88 ? 24.637 -0.004 -21.677 1.00 91.62 88 ASN A N 1
ATOM 722 C CA . ASN A 1 88 ? 24.857 -0.350 -20.276 1.00 91.62 88 ASN A CA 1
ATOM 723 C C . ASN A 1 88 ? 23.594 -0.950 -19.638 1.00 91.62 88 ASN A C 1
ATOM 725 O O . ASN A 1 88 ? 23.681 -1.979 -18.965 1.00 91.62 88 ASN A O 1
ATOM 729 N N . LEU A 1 89 ? 22.414 -0.371 -19.893 1.00 90.50 89 LEU A N 1
ATOM 730 C CA . LEU A 1 89 ? 21.139 -0.914 -19.418 1.00 90.50 89 LEU A CA 1
ATOM 731 C C . LEU A 1 89 ? 20.895 -2.329 -19.966 1.00 90.50 89 LEU A C 1
ATOM 733 O O . LEU A 1 89 ? 20.633 -3.245 -19.184 1.00 90.50 89 LEU A O 1
ATOM 737 N N . ILE A 1 90 ? 21.057 -2.535 -21.279 1.00 88.56 90 ILE A N 1
ATOM 738 C CA . ILE A 1 90 ? 20.928 -3.861 -21.912 1.00 88.56 90 ILE A CA 1
ATOM 739 C C . ILE A 1 90 ? 21.887 -4.864 -21.263 1.00 88.56 90 ILE A C 1
ATOM 741 O O . ILE A 1 90 ? 21.485 -5.978 -20.916 1.00 88.56 90 ILE A O 1
ATOM 745 N N . SER A 1 91 ? 23.150 -4.473 -21.077 1.00 89.69 91 SER A N 1
ATOM 746 C CA . SER A 1 91 ? 24.168 -5.316 -20.445 1.00 89.69 91 SER A CA 1
ATOM 747 C C . SER A 1 91 ? 23.774 -5.699 -19.017 1.00 89.69 91 SER A C 1
ATOM 749 O O . SER A 1 91 ? 23.827 -6.877 -18.654 1.00 89.69 91 SER A O 1
ATOM 751 N N . LYS A 1 92 ? 23.304 -4.738 -18.213 1.00 89.94 92 LYS A N 1
ATOM 752 C CA . LYS A 1 92 ? 22.843 -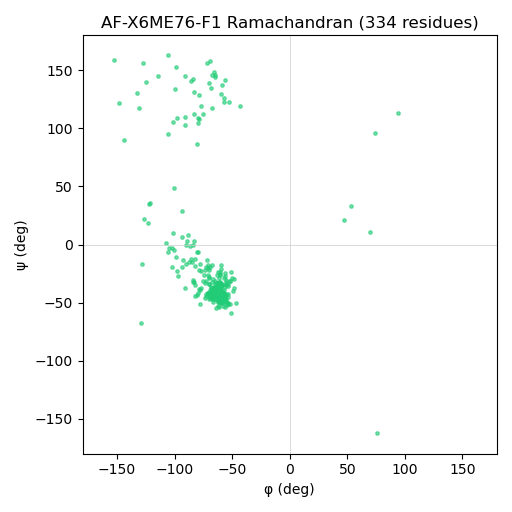4.984 -16.840 1.00 89.94 92 LYS A CA 1
ATOM 753 C C . LYS A 1 92 ? 21.639 -5.921 -16.775 1.00 89.94 92 LYS A C 1
ATOM 755 O O . LYS A 1 92 ? 21.586 -6.771 -15.883 1.00 89.94 92 LYS A O 1
ATOM 760 N N . ILE A 1 93 ? 20.694 -5.791 -17.709 1.00 87.44 93 ILE A N 1
ATOM 761 C CA . ILE A 1 93 ? 19.532 -6.685 -17.816 1.00 87.44 93 ILE A CA 1
ATOM 762 C C . ILE A 1 93 ? 20.002 -8.107 -18.147 1.00 87.44 93 ILE A C 1
ATOM 764 O O . ILE A 1 93 ? 19.734 -9.030 -17.376 1.00 87.44 93 ILE A O 1
ATOM 768 N N . ARG A 1 94 ? 20.779 -8.280 -19.228 1.00 85.38 94 ARG A N 1
ATOM 769 C CA . ARG A 1 94 ? 21.293 -9.594 -19.667 1.00 85.38 94 ARG A CA 1
ATOM 770 C C . ARG A 1 94 ? 22.116 -10.292 -18.586 1.00 85.38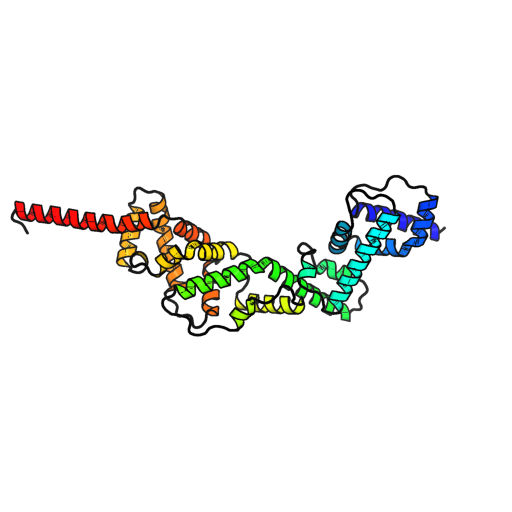 94 ARG A C 1
ATOM 772 O O . ARG A 1 94 ? 21.955 -11.486 -18.357 1.00 85.38 94 ARG A O 1
ATOM 779 N N . ASN A 1 95 ? 22.959 -9.538 -17.885 1.00 86.62 95 ASN A N 1
ATOM 780 C CA . ASN A 1 95 ? 23.827 -10.071 -16.838 1.00 86.62 95 ASN A CA 1
ATOM 781 C C . ASN A 1 95 ? 23.127 -10.200 -15.474 1.00 86.62 95 ASN A C 1
ATOM 783 O O . ASN A 1 95 ? 23.753 -10.639 -14.510 1.00 86.62 95 ASN A O 1
ATOM 787 N N . ASN A 1 96 ? 21.842 -9.831 -15.366 1.00 82.56 96 ASN A N 1
ATOM 788 C CA . ASN A 1 96 ? 21.076 -9.824 -14.115 1.00 82.56 96 ASN A CA 1
ATOM 789 C C . ASN A 1 96 ? 21.771 -9.025 -12.986 1.00 82.56 96 ASN A C 1
ATOM 791 O O . ASN A 1 96 ? 21.677 -9.362 -11.802 1.00 82.56 96 ASN A O 1
ATOM 795 N N . THR A 1 97 ? 22.485 -7.961 -13.359 1.00 88.00 97 THR A N 1
ATOM 796 C CA . THR A 1 97 ? 23.176 -7.044 -12.440 1.00 88.00 97 THR A CA 1
ATOM 797 C C . THR A 1 97 ? 22.420 -5.735 -12.239 1.00 88.00 97 THR A C 1
ATOM 799 O O . THR A 1 97 ? 22.848 -4.921 -11.422 1.00 88.00 97 THR A O 1
ATOM 802 N N . LEU A 1 98 ? 21.294 -5.546 -12.939 1.00 87.25 98 LEU A N 1
ATOM 803 C CA . LEU A 1 98 ? 20.423 -4.385 -12.778 1.00 87.25 98 LEU A CA 1
ATOM 804 C C . LEU A 1 98 ? 19.953 -4.259 -11.322 1.00 87.25 98 LEU A C 1
ATOM 806 O O . LEU A 1 98 ? 19.415 -5.210 -10.736 1.00 87.25 98 LEU A O 1
ATOM 810 N N . GLN A 1 99 ? 20.176 -3.082 -10.744 1.00 86.25 99 GLN A N 1
ATOM 811 C CA . GLN A 1 99 ? 19.808 -2.766 -9.370 1.00 86.25 99 GLN A CA 1
ATOM 812 C C . GLN A 1 99 ? 18.587 -1.856 -9.320 1.00 86.25 99 GLN A C 1
ATOM 814 O O . GLN A 1 99 ? 18.233 -1.188 -10.284 1.00 86.25 99 GLN A O 1
ATOM 819 N N . TYR A 1 100 ? 17.969 -1.798 -8.149 1.00 77.25 100 TYR A N 1
ATOM 820 C CA . TYR A 1 100 ? 16.793 -0.972 -7.898 1.00 77.25 100 TYR A CA 1
ATOM 821 C C . TYR A 1 100 ? 16.998 0.516 -8.218 1.00 77.25 100 TYR A C 1
ATOM 823 O O . TYR A 1 100 ? 16.158 1.138 -8.860 1.00 77.25 100 TYR A O 1
ATOM 831 N N . ILE A 1 101 ? 18.153 1.064 -7.828 1.00 79.62 101 ILE A N 1
ATOM 832 C CA . ILE A 1 101 ? 18.520 2.461 -8.095 1.00 79.62 101 ILE A CA 1
ATOM 833 C C . ILE A 1 101 ? 18.643 2.763 -9.595 1.00 79.62 101 ILE A C 1
ATOM 835 O O . ILE A 1 101 ? 18.408 3.888 -10.023 1.00 79.62 101 ILE A O 1
ATOM 839 N N . ASP A 1 102 ? 18.951 1.750 -10.409 1.00 83.75 102 ASP A N 1
ATOM 840 C CA . ASP A 1 102 ? 19.061 1.917 -11.857 1.00 83.75 102 ASP A CA 1
ATOM 841 C C . ASP A 1 102 ? 17.688 2.150 -12.515 1.00 83.75 102 ASP A C 1
ATOM 843 O O . ASP A 1 102 ? 17.636 2.676 -13.623 1.00 83.75 102 ASP A O 1
ATOM 847 N N . LEU A 1 103 ? 16.583 1.774 -11.849 1.00 82.56 103 LEU A N 1
ATOM 848 C CA . LEU A 1 103 ? 15.213 1.902 -12.362 1.00 82.56 103 LEU A CA 1
ATOM 849 C C . LEU A 1 103 ? 14.495 3.189 -11.952 1.00 82.56 103 LEU A C 1
ATOM 851 O O . LEU A 1 103 ? 13.522 3.567 -12.599 1.00 82.56 103 LEU A O 1
ATOM 855 N N . GLU A 1 104 ? 14.955 3.875 -10.904 1.00 81.38 104 GLU A N 1
ATOM 856 C CA . GLU A 1 104 ? 14.372 5.144 -10.448 1.00 81.38 104 GLU A CA 1
ATOM 857 C C . GLU A 1 104 ? 14.160 6.190 -11.568 1.00 81.38 104 GLU A C 1
ATOM 859 O O . GLU A 1 104 ? 13.098 6.813 -11.604 1.00 81.38 104 GLU A O 1
ATOM 864 N N . PRO A 1 105 ? 15.093 6.344 -12.523 1.00 83.25 105 PRO A N 1
ATOM 865 C CA . PRO A 1 105 ? 14.900 7.107 -13.755 1.00 83.25 105 PRO A CA 1
ATOM 866 C C . PRO A 1 105 ? 13.656 6.826 -14.604 1.00 83.25 105 PRO A C 1
ATOM 868 O O . PRO A 1 105 ? 13.231 7.696 -15.360 1.00 83.25 105 PRO A O 1
ATOM 871 N N . TYR A 1 106 ? 13.141 5.601 -14.551 1.00 83.88 106 TYR A N 1
ATOM 872 C CA . TYR A 1 106 ? 12.321 5.000 -15.604 1.00 83.88 106 TYR A CA 1
ATOM 873 C C . TYR A 1 106 ? 10.948 4.543 -15.093 1.00 83.88 106 TYR A C 1
ATOM 875 O O . TYR A 1 106 ? 10.289 3.724 -15.734 1.00 83.88 106 TYR A O 1
ATOM 883 N N . LYS A 1 107 ? 10.510 5.056 -13.934 1.00 78.38 107 LYS A N 1
ATOM 884 C CA . LYS A 1 107 ? 9.282 4.616 -13.242 1.00 78.38 107 LYS A CA 1
ATOM 885 C C . LYS A 1 107 ? 8.023 4.686 -14.111 1.00 78.38 107 LYS A C 1
ATOM 887 O O . LYS A 1 107 ? 7.160 3.835 -13.991 1.00 78.38 107 LYS A O 1
ATOM 892 N N . ILE A 1 108 ? 7.942 5.670 -15.004 1.00 73.50 108 ILE A N 1
ATOM 893 C CA . ILE A 1 108 ? 6.748 5.943 -15.820 1.00 73.50 108 ILE A CA 1
ATOM 894 C C . ILE A 1 108 ? 6.704 5.187 -17.158 1.00 73.50 108 ILE A C 1
ATOM 896 O O . ILE A 1 108 ? 5.792 5.419 -17.943 1.00 73.50 108 ILE A O 1
ATOM 900 N N . THR A 1 109 ? 7.682 4.322 -17.442 1.00 81.12 109 THR A N 1
ATOM 901 C CA . THR A 1 109 ? 7.808 3.681 -18.763 1.00 81.12 109 THR A CA 1
ATOM 902 C C . THR A 1 109 ? 7.073 2.348 -18.850 1.00 81.12 109 THR A C 1
ATOM 904 O O . THR A 1 109 ? 7.045 1.557 -17.902 1.00 81.12 109 THR A O 1
ATOM 907 N N . ASN A 1 110 ? 6.508 2.057 -20.024 1.00 84.44 110 ASN A N 1
ATOM 908 C CA . ASN A 1 110 ? 5.888 0.763 -20.299 1.00 84.44 110 ASN A CA 1
ATOM 909 C C . ASN A 1 110 ? 6.948 -0.289 -20.665 1.00 84.44 110 ASN A C 1
ATOM 911 O O . ASN A 1 110 ? 7.223 -0.544 -21.840 1.00 84.44 110 ASN A O 1
ATOM 915 N N . TRP A 1 111 ? 7.519 -0.935 -19.648 1.00 84.62 111 TRP A N 1
ATOM 916 C CA . TRP A 1 111 ? 8.614 -1.898 -19.810 1.00 84.62 111 TRP A CA 1
ATOM 917 C C . TRP A 1 111 ? 8.318 -3.050 -20.770 1.00 84.62 111 TRP A C 1
ATOM 919 O O . TRP A 1 111 ? 9.225 -3.504 -21.466 1.00 84.62 111 TRP A O 1
ATOM 929 N N . LYS A 1 112 ? 7.058 -3.476 -20.893 1.00 84.00 112 LYS A N 1
ATOM 930 C CA . LYS A 1 112 ? 6.664 -4.507 -21.857 1.00 84.00 112 LYS A CA 1
ATOM 931 C C . LYS A 1 112 ? 6.865 -4.067 -23.306 1.00 84.00 112 LYS A C 1
ATOM 933 O O . LYS A 1 112 ? 7.278 -4.875 -24.139 1.00 84.00 112 LYS A O 1
ATOM 938 N N . LEU A 1 113 ? 6.559 -2.809 -23.624 1.00 83.88 113 LEU A N 1
ATOM 939 C CA . LEU A 1 113 ? 6.815 -2.245 -24.952 1.00 83.88 113 LEU A CA 1
ATOM 940 C C . LEU A 1 113 ? 8.311 -1.999 -25.152 1.00 83.88 113 LEU A C 1
ATOM 942 O O . LEU A 1 113 ? 8.862 -2.403 -26.175 1.00 83.88 113 LEU A O 1
ATOM 946 N N . GLU A 1 114 ? 8.970 -1.432 -24.145 1.00 88.44 114 GLU A N 1
ATOM 947 C CA . GLU A 1 114 ? 10.399 -1.109 -24.177 1.00 88.44 114 GLU A CA 1
ATOM 948 C C . GLU A 1 114 ? 11.287 -2.340 -24.371 1.00 88.44 114 GLU A C 1
ATOM 950 O O . GLU A 1 114 ? 12.257 -2.295 -25.125 1.00 88.44 114 GLU A O 1
ATOM 955 N N . MET A 1 115 ? 10.935 -3.477 -23.767 1.00 85.81 115 MET A N 1
ATOM 956 C CA . MET A 1 115 ? 11.677 -4.732 -23.923 1.00 85.81 115 MET A CA 1
ATOM 957 C C . MET A 1 115 ? 11.716 -5.223 -25.373 1.00 85.81 115 MET A C 1
ATOM 959 O O . MET A 1 115 ? 12.726 -5.784 -25.797 1.00 85.81 115 MET A O 1
ATOM 963 N N . ASN A 1 116 ? 10.667 -4.967 -26.162 1.00 83.94 116 ASN A N 1
ATOM 964 C CA . ASN A 1 116 ? 10.665 -5.316 -27.585 1.00 83.94 116 ASN A CA 1
ATOM 965 C C . ASN A 1 116 ? 11.629 -4.442 -28.398 1.00 83.94 116 ASN A C 1
ATOM 967 O O . ASN A 1 116 ? 12.152 -4.904 -29.409 1.00 83.94 116 ASN A O 1
ATOM 971 N N . ILE A 1 117 ? 11.868 -3.203 -27.959 1.00 85.69 117 ILE A N 1
ATOM 972 C CA . ILE A 1 117 ? 12.801 -2.273 -28.607 1.00 85.69 117 ILE A CA 1
ATOM 973 C C . ILE A 1 117 ? 14.239 -2.567 -28.151 1.00 85.69 117 ILE A C 1
ATOM 975 O O . ILE A 1 117 ? 15.138 -2.670 -28.980 1.00 85.69 117 ILE A O 1
ATOM 979 N N . LEU A 1 118 ? 14.457 -2.782 -26.848 1.00 84.81 118 LEU A N 1
ATOM 980 C CA . LEU A 1 118 ? 15.758 -3.137 -26.259 1.00 84.81 118 LEU A CA 1
ATOM 981 C C . LEU A 1 118 ? 16.337 -4.439 -26.829 1.00 84.81 118 LEU A C 1
ATOM 983 O O . LEU A 1 118 ? 17.556 -4.579 -26.946 1.00 84.81 118 LEU A O 1
ATOM 987 N N . PHE A 1 119 ? 15.470 -5.395 -27.170 1.00 81.62 119 PHE A N 1
ATOM 988 C CA . PHE A 1 119 ? 15.846 -6.730 -27.632 1.00 81.62 119 PHE A CA 1
ATOM 989 C C . PHE A 1 119 ? 15.278 -7.060 -29.021 1.00 81.62 119 PHE A C 1
ATOM 991 O O . PHE A 1 119 ? 14.962 -8.218 -29.300 1.00 81.62 119 PHE A O 1
ATOM 998 N N . SER A 1 120 ? 15.184 -6.066 -29.909 1.00 75.44 120 SER A N 1
ATOM 999 C CA . SER A 1 120 ? 14.661 -6.217 -31.277 1.00 75.44 120 SER A CA 1
ATOM 1000 C C . SER A 1 120 ? 15.381 -7.296 -32.107 1.00 75.44 120 SER A C 1
ATOM 1002 O O . SER A 1 120 ? 14.732 -8.017 -32.864 1.00 75.44 120 SER A O 1
ATOM 1004 N N . ASP A 1 121 ? 16.692 -7.467 -31.903 1.00 68.56 121 ASP A N 1
ATOM 1005 C CA . ASP A 1 121 ? 17.561 -8.374 -32.677 1.00 68.56 121 ASP A CA 1
ATOM 1006 C C . ASP A 1 121 ? 17.641 -9.816 -32.138 1.00 68.56 121 ASP A C 1
ATOM 1008 O O . ASP A 1 121 ? 18.471 -10.619 -32.578 1.00 68.56 121 ASP A O 1
ATOM 1012 N N . THR A 1 122 ? 16.818 -10.171 -31.151 1.00 64.50 122 THR A N 1
ATOM 1013 C CA . THR A 1 122 ? 16.970 -11.444 -30.434 1.00 64.50 122 THR A CA 1
ATOM 1014 C C . THR A 1 122 ? 16.271 -12.635 -31.111 1.00 64.50 122 THR A C 1
ATOM 1016 O O . THR A 1 122 ? 15.158 -12.536 -31.640 1.00 64.50 122 THR A O 1
ATOM 1019 N N . LYS A 1 123 ? 16.923 -13.811 -31.100 1.00 61.78 123 LYS A N 1
ATOM 1020 C CA . LYS A 1 123 ? 16.362 -15.068 -31.654 1.00 61.78 123 LYS A CA 1
ATOM 1021 C C . LYS A 1 123 ? 15.201 -15.561 -30.775 1.00 61.78 123 LYS A C 1
ATOM 1023 O O . LYS A 1 123 ? 15.145 -15.258 -29.592 1.00 61.78 123 LYS A O 1
ATOM 1028 N N . HIS A 1 124 ? 14.290 -16.386 -31.307 1.00 55.34 124 HIS A N 1
ATOM 1029 C CA . HIS A 1 124 ? 13.074 -16.843 -30.596 1.00 55.34 124 HIS A CA 1
ATOM 1030 C C . HIS A 1 124 ? 13.281 -17.378 -29.156 1.00 55.34 124 HIS A C 1
ATOM 1032 O O . HIS A 1 124 ? 12.380 -17.224 -28.338 1.00 55.34 124 HIS A O 1
ATOM 1038 N N . GLN A 1 125 ? 14.440 -17.962 -28.819 1.00 52.31 125 GLN A N 1
ATOM 1039 C CA . GLN A 1 125 ? 14.764 -18.418 -27.454 1.00 52.31 125 GLN A CA 1
ATOM 1040 C C . GLN A 1 125 ? 15.014 -17.280 -26.446 1.00 52.31 125 GLN A C 1
ATOM 1042 O O . GLN A 1 125 ? 14.784 -17.463 -25.256 1.00 52.31 125 GLN A O 1
ATOM 1047 N N . GLU A 1 126 ? 15.441 -16.105 -26.897 1.00 60.16 126 GLU A N 1
ATOM 1048 C CA . GLU A 1 126 ? 15.713 -14.932 -26.056 1.00 60.16 126 GLU A CA 1
ATOM 1049 C C . GLU A 1 126 ? 14.446 -14.099 -25.777 1.00 60.16 126 GLU A C 1
ATOM 1051 O O . GLU A 1 126 ? 14.427 -13.320 -24.826 1.00 60.16 126 GLU A O 1
ATOM 1056 N N . LYS A 1 127 ? 13.355 -14.314 -26.533 1.00 62.28 127 LYS A N 1
ATOM 1057 C CA . LYS A 1 127 ? 12.063 -13.639 -26.304 1.00 62.28 127 LYS A CA 1
ATOM 1058 C C . LYS A 1 127 ? 11.410 -14.029 -24.976 1.00 62.28 127 LYS A C 1
ATOM 1060 O O . LYS A 1 127 ? 10.891 -13.159 -24.284 1.00 62.28 127 LYS A O 1
ATOM 1065 N N . ASN A 1 128 ? 11.482 -15.305 -24.589 1.00 63.22 128 ASN A N 1
ATOM 1066 C CA . ASN A 1 128 ? 10.965 -15.758 -23.291 1.00 63.22 128 ASN A CA 1
ATOM 1067 C C . ASN A 1 128 ? 11.774 -15.148 -22.135 1.00 63.22 128 ASN A C 1
ATOM 1069 O O . ASN A 1 128 ? 11.209 -14.692 -21.148 1.00 63.22 128 ASN A O 1
ATOM 1073 N N . THR A 1 129 ? 13.094 -15.052 -22.301 1.00 73.44 129 THR A N 1
ATOM 1074 C CA . THR A 1 129 ? 13.987 -14.419 -21.324 1.00 73.44 129 THR A CA 1
ATOM 1075 C C . THR A 1 129 ? 13.719 -12.913 -21.199 1.00 73.44 129 THR A C 1
ATOM 1077 O O . THR A 1 129 ? 13.697 -12.383 -20.091 1.00 73.44 129 THR A O 1
ATOM 1080 N N . ALA A 1 130 ? 13.457 -12.218 -22.312 1.00 71.69 130 ALA A N 1
ATOM 1081 C CA . ALA A 1 130 ? 13.072 -10.804 -22.308 1.00 71.69 130 ALA A CA 1
ATOM 1082 C C . ALA A 1 130 ? 11.732 -10.566 -21.589 1.00 71.69 130 ALA A C 1
ATOM 1084 O O . ALA A 1 130 ? 11.598 -9.602 -20.834 1.00 71.69 130 ALA A O 1
ATOM 1085 N N . GLN A 1 131 ? 10.766 -11.472 -21.759 1.00 76.56 131 GLN A N 1
ATOM 1086 C CA . GLN A 1 131 ? 9.486 -11.408 -21.053 1.00 76.56 131 GLN A CA 1
ATOM 1087 C C . GLN A 1 131 ? 9.653 -11.608 -19.540 1.00 76.56 131 GLN A C 1
ATOM 1089 O O . GLN A 1 131 ? 9.087 -10.839 -18.760 1.00 76.56 131 GLN A O 1
ATOM 1094 N N . ASP A 1 132 ? 10.485 -12.563 -19.118 1.00 83.06 132 ASP A N 1
ATOM 1095 C CA . ASP A 1 132 ? 10.821 -12.753 -17.703 1.00 83.06 132 ASP A CA 1
ATOM 1096 C C . ASP A 1 132 ? 11.502 -11.511 -17.106 1.00 83.06 132 ASP A C 1
ATOM 1098 O O . ASP A 1 132 ? 11.221 -11.128 -15.966 1.00 83.06 132 ASP A O 1
ATOM 1102 N N . TYR A 1 133 ? 12.389 -10.843 -17.853 1.00 84.75 133 TYR A N 1
ATOM 1103 C CA . TYR A 1 133 ? 12.990 -9.585 -17.404 1.00 84.75 133 TYR A CA 1
ATOM 1104 C C . TYR A 1 133 ? 11.958 -8.466 -17.279 1.00 84.75 133 TYR A C 1
ATOM 1106 O O . TYR A 1 133 ? 11.961 -7.787 -16.253 1.00 84.75 133 TYR A O 1
ATOM 1114 N N . SER A 1 134 ? 11.063 -8.311 -18.263 1.00 85.12 134 SER A N 1
ATOM 1115 C CA . SER A 1 134 ? 9.964 -7.335 -18.210 1.00 85.12 134 SER A CA 1
ATOM 1116 C C . SER A 1 134 ? 9.149 -7.510 -16.937 1.00 85.12 134 SER A C 1
ATOM 1118 O O . SER A 1 134 ? 8.998 -6.568 -16.164 1.00 85.12 134 SER A O 1
ATOM 1120 N N . GLN A 1 135 ? 8.709 -8.742 -16.664 1.00 88.00 135 GLN A N 1
ATOM 1121 C CA . GLN A 1 135 ? 7.886 -9.027 -15.494 1.00 88.00 135 GLN A CA 1
ATOM 1122 C C . GLN A 1 135 ? 8.638 -8.757 -14.189 1.00 88.00 135 GLN A C 1
ATOM 1124 O O . GLN A 1 135 ? 8.064 -8.240 -13.232 1.00 88.00 135 GLN A O 1
ATOM 1129 N N . ASN A 1 136 ? 9.932 -9.087 -14.136 1.00 89.62 136 ASN A N 1
ATOM 1130 C CA . ASN A 1 136 ? 10.749 -8.807 -12.961 1.00 89.62 136 ASN A CA 1
ATOM 1131 C C . ASN A 1 136 ? 10.938 -7.303 -12.727 1.00 89.62 136 ASN A C 1
ATOM 1133 O O . ASN A 1 136 ? 10.914 -6.871 -11.576 1.00 89.62 136 ASN A O 1
ATOM 1137 N N . ILE A 1 137 ? 11.119 -6.518 -13.789 1.00 88.44 137 ILE A N 1
ATOM 1138 C CA . ILE A 1 137 ? 11.231 -5.060 -13.693 1.00 88.44 137 ILE A CA 1
ATOM 1139 C C . ILE A 1 137 ? 9.899 -4.445 -13.260 1.00 88.44 137 ILE A C 1
ATOM 1141 O O . ILE A 1 137 ? 9.892 -3.669 -12.309 1.00 88.44 137 ILE A O 1
ATOM 1145 N N . GLU A 1 138 ? 8.782 -4.844 -13.869 1.00 89.06 138 GLU A N 1
ATOM 1146 C CA . GLU A 1 138 ? 7.439 -4.385 -13.486 1.00 89.06 138 GLU A CA 1
ATOM 1147 C C . GLU A 1 138 ? 7.145 -4.678 -12.011 1.00 89.06 138 GLU A C 1
ATOM 1149 O O . GLU A 1 138 ? 6.795 -3.778 -11.251 1.00 89.06 138 GLU A O 1
ATOM 1154 N N . ASN A 1 139 ? 7.376 -5.914 -11.564 1.00 89.06 139 ASN A N 1
ATOM 1155 C CA . ASN A 1 139 ? 7.189 -6.292 -10.163 1.00 89.06 13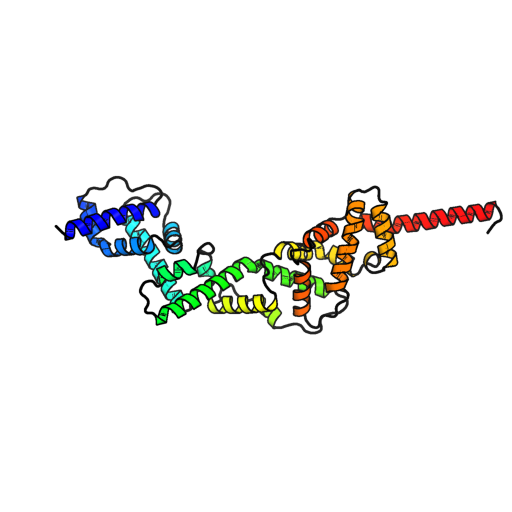9 ASN A CA 1
ATOM 1156 C C . ASN A 1 139 ? 8.075 -5.470 -9.217 1.00 89.06 139 ASN A C 1
ATOM 1158 O O . ASN A 1 139 ? 7.639 -5.090 -8.132 1.00 89.06 139 ASN A O 1
ATOM 1162 N N . ALA A 1 140 ? 9.324 -5.203 -9.607 1.00 86.62 140 ALA A N 1
ATOM 1163 C CA . ALA A 1 140 ? 10.237 -4.392 -8.810 1.00 86.62 140 ALA A CA 1
ATOM 1164 C C . ALA A 1 140 ? 9.809 -2.916 -8.756 1.00 86.62 140 ALA A C 1
ATOM 1166 O O . ALA A 1 140 ? 9.938 -2.297 -7.705 1.00 86.62 140 ALA A O 1
ATOM 1167 N N . LEU A 1 141 ? 9.270 -2.359 -9.843 1.00 86.06 141 LEU A N 1
ATOM 1168 C CA . LEU A 1 141 ? 8.721 -1.001 -9.852 1.00 86.06 141 LEU A CA 1
ATOM 1169 C C . LEU A 1 141 ? 7.485 -0.885 -8.963 1.00 86.06 141 LEU A C 1
ATOM 1171 O O . LEU A 1 141 ? 7.432 0.014 -8.129 1.00 86.06 141 LEU A O 1
ATOM 1175 N N . ILE A 1 142 ? 6.555 -1.839 -9.045 1.00 86.12 142 ILE A N 1
ATOM 1176 C CA . ILE A 1 142 ? 5.383 -1.851 -8.158 1.00 86.12 142 ILE A CA 1
ATOM 1177 C C . ILE A 1 142 ? 5.831 -1.956 -6.696 1.00 86.12 142 ILE A C 1
ATOM 1179 O O . ILE A 1 142 ? 5.296 -1.277 -5.820 1.00 86.12 142 ILE A O 1
ATOM 1183 N N . PHE A 1 143 ? 6.848 -2.771 -6.405 1.00 85.19 143 PHE A N 1
ATOM 1184 C CA . PHE A 1 143 ? 7.419 -2.850 -5.060 1.00 85.19 143 PHE A CA 1
ATOM 1185 C C . PHE A 1 143 ? 7.995 -1.512 -4.578 1.00 85.19 143 PHE A C 1
ATOM 1187 O O . PHE A 1 143 ? 7.930 -1.216 -3.387 1.00 85.19 143 PHE A O 1
ATOM 1194 N N . LEU A 1 144 ? 8.539 -0.694 -5.486 1.00 81.25 144 LEU A N 1
ATOM 1195 C CA . LEU A 1 144 ? 9.122 0.615 -5.174 1.00 81.25 144 LEU A CA 1
ATOM 1196 C C . LEU A 1 144 ? 8.023 1.620 -4.869 1.00 81.25 144 LEU A C 1
ATOM 1198 O O . LEU A 1 144 ? 8.093 2.328 -3.870 1.00 81.25 144 LEU A O 1
ATOM 1202 N N . GLU A 1 145 ? 6.990 1.640 -5.701 1.00 84.00 145 GLU A N 1
ATOM 1203 C CA . GLU A 1 145 ? 5.819 2.497 -5.527 1.00 84.00 145 GLU A CA 1
ATOM 1204 C C . GLU A 1 145 ? 5.059 2.162 -4.238 1.00 84.00 145 GLU A C 1
ATOM 1206 O O . GLU A 1 145 ? 4.583 3.049 -3.528 1.00 84.00 145 GLU A O 1
ATOM 1211 N N . THR A 1 146 ? 5.011 0.879 -3.879 1.00 86.94 146 THR A N 1
ATOM 1212 C CA . THR A 1 146 ? 4.327 0.405 -2.670 1.00 86.94 146 THR A CA 1
ATOM 1213 C C . THR A 1 146 ? 5.222 0.361 -1.428 1.00 86.94 146 THR A C 1
ATOM 1215 O O . THR A 1 146 ? 4.731 0.039 -0.348 1.00 86.94 146 THR A O 1
ATOM 1218 N N . GLU A 1 147 ? 6.507 0.735 -1.509 1.00 84.06 147 GLU A N 1
ATOM 1219 C CA . GLU A 1 147 ? 7.472 0.612 -0.399 1.00 84.06 147 GLU A CA 1
ATOM 1220 C C . GLU A 1 147 ? 6.973 1.280 0.893 1.00 84.06 147 GLU A C 1
ATOM 1222 O O . GLU A 1 147 ? 7.060 0.712 1.986 1.00 84.06 147 GLU A O 1
ATOM 1227 N N . GLU A 1 148 ? 6.426 2.488 0.772 1.00 87.62 148 GLU A N 1
ATOM 1228 C CA . GLU A 1 148 ? 5.871 3.238 1.899 1.00 87.62 148 GLU A CA 1
ATOM 1229 C C . GLU A 1 148 ? 4.657 2.537 2.522 1.00 87.62 148 GLU A C 1
ATOM 1231 O O . GLU A 1 148 ? 4.558 2.447 3.745 1.00 87.62 148 GLU A O 1
ATOM 1236 N N . HIS A 1 149 ? 3.785 1.959 1.696 1.00 91.19 149 HIS A N 1
ATOM 1237 C CA . HIS A 1 149 ? 2.595 1.240 2.145 1.00 91.19 149 HIS A CA 1
ATOM 1238 C C . HIS A 1 149 ? 2.981 0.041 3.009 1.00 91.19 149 HIS A C 1
ATOM 1240 O O . HIS A 1 149 ? 2.411 -0.185 4.076 1.00 91.19 149 HIS A O 1
ATOM 1246 N N . TRP A 1 150 ? 4.013 -0.694 2.599 1.00 88.19 150 TRP A N 1
ATOM 1247 C CA . TRP A 1 150 ? 4.515 -1.818 3.376 1.00 88.19 150 TRP A CA 1
ATOM 1248 C C . TRP A 1 150 ? 5.149 -1.391 4.706 1.00 88.19 150 TRP A C 1
ATOM 1250 O O . TRP A 1 150 ? 4.971 -2.063 5.725 1.00 88.19 150 TRP A O 1
ATOM 1260 N N . LYS A 1 151 ? 5.860 -0.254 4.731 1.00 88.19 151 LYS A N 1
ATOM 1261 C CA . LYS A 1 151 ? 6.390 0.330 5.978 1.00 88.19 151 LYS A CA 1
ATOM 1262 C C . LYS A 1 151 ? 5.258 0.715 6.930 1.00 88.19 151 LYS A C 1
ATOM 1264 O O . LYS A 1 151 ? 5.361 0.448 8.129 1.00 88.19 151 LYS A O 1
ATOM 1269 N N . LEU A 1 152 ? 4.190 1.308 6.400 1.00 93.00 152 LEU A N 1
ATOM 1270 C CA . LEU A 1 152 ? 2.999 1.661 7.165 1.00 93.00 152 LEU A CA 1
ATOM 1271 C C . LEU A 1 152 ? 2.281 0.419 7.693 1.00 93.00 152 LEU A C 1
ATOM 1273 O O . LEU A 1 152 ? 1.937 0.394 8.868 1.00 93.00 152 LEU A O 1
ATOM 1277 N N . LEU A 1 153 ? 2.136 -0.641 6.890 1.00 92.75 153 LEU A N 1
ATOM 1278 C CA . LEU A 1 153 ? 1.545 -1.902 7.345 1.00 92.75 153 LEU A CA 1
ATOM 1279 C C . LEU A 1 153 ? 2.327 -2.490 8.514 1.00 92.75 153 LEU A C 1
ATOM 1281 O O . LEU A 1 153 ? 1.731 -2.888 9.515 1.00 92.75 153 LEU A O 1
ATOM 1285 N N . LYS A 1 154 ? 3.659 -2.493 8.417 1.00 90.19 154 LYS A N 1
ATOM 1286 C CA . LYS A 1 154 ? 4.514 -2.934 9.516 1.00 90.19 154 LYS A CA 1
ATOM 1287 C C . LYS A 1 154 ? 4.270 -2.127 10.783 1.00 90.19 154 LYS A C 1
ATOM 1289 O O . LYS A 1 154 ? 3.964 -2.700 11.823 1.00 90.19 154 LYS A O 1
ATOM 1294 N N . LYS A 1 155 ? 4.335 -0.800 10.679 1.00 92.19 155 LYS A N 1
ATOM 1295 C CA . LYS A 1 155 ? 4.124 0.100 11.817 1.00 92.19 155 LYS A CA 1
ATOM 1296 C C . LYS A 1 155 ? 2.721 -0.048 12.422 1.00 92.19 155 LYS A C 1
ATOM 1298 O O . LYS A 1 155 ? 2.600 -0.099 13.641 1.00 92.19 155 LYS A O 1
ATOM 1303 N N . ALA A 1 156 ? 1.680 -0.144 11.597 1.00 94.06 156 ALA A N 1
ATOM 1304 C CA . ALA A 1 156 ? 0.302 -0.345 12.040 1.00 94.06 156 ALA A CA 1
ATOM 1305 C C . ALA A 1 156 ? 0.134 -1.689 12.763 1.00 94.06 156 ALA A C 1
ATOM 1307 O O . ALA A 1 156 ? -0.487 -1.738 13.822 1.00 94.06 156 ALA A O 1
ATOM 1308 N N . THR A 1 157 ? 0.744 -2.753 12.234 1.00 92.25 157 THR A N 1
ATOM 1309 C CA . THR A 1 157 ? 0.761 -4.082 12.865 1.00 92.25 157 THR A CA 1
ATOM 1310 C C . THR A 1 157 ? 1.435 -4.023 14.229 1.00 92.25 157 THR A C 1
ATOM 1312 O O . THR A 1 157 ? 0.844 -4.466 15.207 1.00 92.25 157 THR A O 1
ATOM 1315 N N . ASP A 1 158 ? 2.615 -3.405 14.321 1.00 90.56 158 ASP A N 1
ATOM 1316 C CA . ASP A 1 158 ? 3.347 -3.254 15.582 1.00 90.56 158 ASP A CA 1
ATOM 1317 C C . ASP A 1 158 ? 2.535 -2.430 16.604 1.00 90.56 158 ASP A C 1
ATOM 1319 O O . ASP A 1 158 ? 2.500 -2.757 17.791 1.00 90.56 158 ASP A O 1
ATOM 1323 N N . ILE A 1 159 ? 1.854 -1.363 16.167 1.00 93.19 159 ILE A N 1
ATOM 1324 C CA . ILE A 1 159 ? 0.974 -0.554 17.027 1.00 93.19 159 ILE A CA 1
ATOM 1325 C C . ILE A 1 159 ? -0.175 -1.402 17.571 1.00 93.19 159 ILE A C 1
ATOM 1327 O O . ILE A 1 159 ? -0.362 -1.464 18.785 1.00 93.19 159 ILE A O 1
ATOM 1331 N N . ILE A 1 160 ? -0.919 -2.063 16.685 1.00 93.44 160 ILE A N 1
ATOM 1332 C CA . ILE A 1 160 ? -2.098 -2.846 17.056 1.00 93.44 160 ILE A CA 1
ATOM 1333 C C . ILE A 1 160 ? -1.699 -4.030 17.937 1.00 93.44 160 ILE A C 1
ATOM 1335 O O . ILE A 1 160 ? -2.336 -4.261 18.957 1.00 93.44 160 ILE A O 1
ATOM 1339 N N . GLN A 1 161 ? -0.595 -4.710 17.626 1.00 91.06 161 GLN A N 1
ATOM 1340 C CA . GLN A 1 161 ? -0.058 -5.811 18.427 1.00 91.06 161 GLN A CA 1
ATOM 1341 C C . GLN A 1 161 ? 0.294 -5.384 19.859 1.00 91.06 161 GLN A C 1
ATOM 1343 O O . GLN A 1 161 ? 0.101 -6.158 20.791 1.00 91.06 161 GLN A O 1
ATOM 1348 N N . ASN A 1 162 ? 0.807 -4.163 20.048 1.00 90.19 162 ASN A N 1
ATOM 1349 C CA . ASN A 1 162 ? 1.127 -3.637 21.378 1.00 90.19 162 ASN A CA 1
ATOM 1350 C C . ASN A 1 162 ? -0.114 -3.230 22.184 1.00 90.19 162 ASN A C 1
ATOM 1352 O O . ASN A 1 162 ? -0.053 -3.197 23.411 1.00 90.19 162 ASN A O 1
ATOM 1356 N N . ILE A 1 163 ? -1.206 -2.886 21.501 1.00 90.94 163 ILE A N 1
ATOM 1357 C CA . ILE A 1 163 ? -2.492 -2.527 22.111 1.00 90.94 163 ILE A CA 1
ATOM 1358 C C . ILE A 1 163 ? -3.297 -3.784 22.458 1.00 90.94 163 ILE A C 1
ATOM 1360 O O . ILE A 1 163 ? -4.008 -3.797 23.461 1.00 90.94 163 ILE A O 1
ATOM 1364 N N . HIS A 1 164 ? -3.177 -4.823 21.630 1.00 85.81 164 HIS A N 1
ATOM 1365 C CA . HIS A 1 164 ? -3.913 -6.072 21.742 1.00 85.81 164 HIS A CA 1
ATOM 1366 C C . HIS A 1 164 ? -3.634 -6.777 23.077 1.00 85.81 164 HIS A C 1
ATOM 1368 O O . HIS A 1 164 ? -2.480 -7.003 23.448 1.00 85.81 164 HIS A O 1
ATOM 1374 N N . GLN A 1 165 ? -4.693 -7.169 23.788 1.00 73.25 165 GLN A N 1
ATOM 1375 C CA . GLN A 1 165 ? -4.576 -7.792 25.114 1.00 73.25 165 GLN A CA 1
ATOM 1376 C C . GLN A 1 165 ? -3.868 -9.154 25.057 1.00 73.25 165 GLN A C 1
ATOM 1378 O O . GLN A 1 165 ? -3.145 -9.533 25.979 1.00 73.25 165 GLN A O 1
ATOM 1383 N N . ILE A 1 166 ? -4.031 -9.875 23.945 1.00 70.12 166 ILE A N 1
ATOM 1384 C CA . ILE A 1 166 ? -3.348 -11.143 23.684 1.00 70.12 166 ILE A CA 1
ATOM 1385 C C . ILE A 1 166 ? -2.134 -10.871 22.799 1.00 70.12 166 ILE A C 1
ATOM 1387 O O . ILE A 1 166 ? -2.279 -10.565 21.616 1.00 70.12 166 ILE A O 1
ATOM 1391 N N . LYS A 1 167 ? -0.928 -10.984 23.359 1.00 67.19 167 LYS A N 1
ATOM 1392 C CA . LYS A 1 167 ? 0.301 -10.853 22.569 1.00 67.19 167 LYS A CA 1
ATOM 1393 C C . LYS A 1 167 ? 0.431 -12.038 21.615 1.00 67.19 167 LYS A C 1
ATOM 1395 O O . LYS A 1 167 ? 0.272 -13.184 22.034 1.00 67.19 16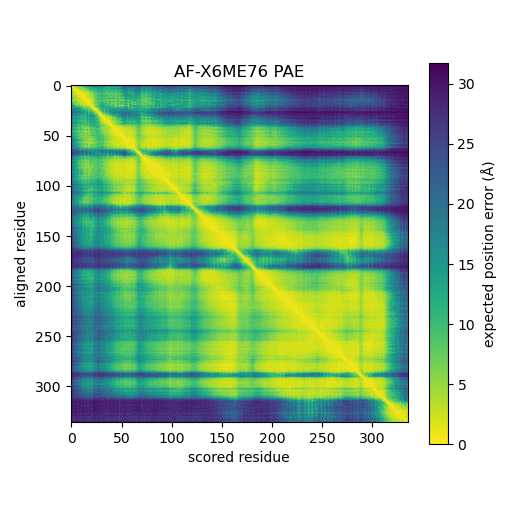7 LYS A O 1
ATOM 1400 N N . THR A 1 168 ? 0.775 -11.766 20.358 1.00 63.25 168 THR A N 1
ATOM 1401 C CA . THR A 1 168 ? 1.125 -12.822 19.402 1.00 63.25 168 THR A CA 1
ATOM 1402 C C . THR A 1 168 ? 2.320 -13.617 19.932 1.00 63.25 168 THR A C 1
ATOM 1404 O O . THR A 1 168 ? 3.270 -13.067 20.494 1.00 63.25 168 THR A O 1
ATOM 1407 N N . THR A 1 169 ? 2.255 -14.938 19.791 1.00 56.12 169 THR A N 1
ATOM 1408 C CA . THR A 1 169 ? 3.194 -15.879 20.420 1.00 56.12 169 THR A CA 1
ATOM 1409 C C . THR A 1 169 ? 4.464 -16.116 19.608 1.00 56.12 169 THR A C 1
ATOM 1411 O O . THR A 1 169 ? 5.421 -16.682 20.136 1.00 56.12 169 THR A O 1
ATOM 1414 N N . VAL A 1 170 ? 4.502 -15.678 18.346 1.00 65.19 170 VAL A N 1
ATOM 1415 C CA . VAL A 1 170 ? 5.633 -15.901 17.439 1.00 65.19 170 VAL A CA 1
ATOM 1416 C C . VAL A 1 170 ? 6.045 -14.594 16.766 1.00 65.19 170 VAL A C 1
ATOM 1418 O O . VAL A 1 170 ? 5.278 -14.007 16.002 1.00 65.19 170 VAL A O 1
ATOM 1421 N N . ASP A 1 171 ? 7.282 -14.172 17.039 1.00 61.94 171 ASP A N 1
ATOM 1422 C CA . ASP A 1 171 ? 7.982 -13.150 16.261 1.00 61.94 171 ASP A CA 1
ATOM 1423 C C . ASP A 1 171 ? 8.454 -13.771 14.941 1.00 61.94 171 ASP A C 1
ATOM 1425 O O . ASP A 1 171 ? 9.283 -14.689 14.917 1.00 61.94 171 ASP A O 1
ATOM 1429 N N . ASP A 1 172 ? 7.865 -13.323 13.838 1.00 65.69 172 ASP A N 1
ATOM 1430 C CA . ASP A 1 172 ? 8.097 -13.919 12.532 1.00 65.69 172 ASP A CA 1
ATOM 1431 C C . ASP A 1 172 ? 9.375 -13.343 11.902 1.00 65.69 172 ASP A C 1
ATOM 1433 O O . ASP A 1 172 ? 9.460 -12.164 11.532 1.00 65.69 172 ASP A O 1
ATOM 1437 N N . LYS A 1 173 ? 10.404 -14.189 11.763 1.00 64.75 173 LYS A N 1
ATOM 1438 C CA . LYS A 1 173 ? 11.692 -13.805 11.161 1.00 64.75 173 LYS A CA 1
ATOM 1439 C C . LYS A 1 173 ? 11.521 -13.268 9.738 1.00 64.75 173 LYS A C 1
ATOM 1441 O O . LYS A 1 173 ? 12.310 -12.416 9.314 1.00 64.75 173 LYS A O 1
ATOM 1446 N N . ASP A 1 174 ? 10.494 -13.707 9.015 1.00 63.44 174 ASP A N 1
ATOM 1447 C CA . ASP A 1 174 ? 10.222 -13.231 7.660 1.00 63.44 174 ASP A CA 1
ATOM 1448 C C . ASP A 1 174 ? 9.661 -11.798 7.654 1.00 63.44 174 ASP A C 1
ATOM 1450 O O . ASP A 1 174 ? 10.028 -10.998 6.788 1.00 63.44 174 ASP A O 1
ATOM 1454 N N . TRP A 1 175 ? 8.918 -11.405 8.695 1.00 64.12 175 TRP A N 1
ATOM 1455 C CA . TRP A 1 175 ? 8.463 -10.024 8.921 1.00 64.12 175 TRP A CA 1
ATOM 1456 C C . TRP A 1 175 ? 9.613 -9.052 9.232 1.00 64.12 175 TRP A C 1
ATOM 1458 O O . TRP A 1 175 ? 9.589 -7.858 8.900 1.00 64.12 175 TRP A O 1
ATOM 1468 N N . HIS A 1 176 ? 10.678 -9.562 9.849 1.00 59.12 176 HIS A N 1
ATOM 1469 C CA . HIS A 1 176 ? 11.896 -8.800 10.124 1.00 59.12 176 HIS A CA 1
ATOM 1470 C C . HIS A 1 176 ? 12.758 -8.584 8.871 1.00 59.12 176 HIS A C 1
ATOM 1472 O O . HIS A 1 176 ? 13.385 -7.528 8.723 1.00 59.12 176 HIS A O 1
ATOM 1478 N N . ASN A 1 177 ? 12.736 -9.531 7.929 1.00 61.16 177 ASN A N 1
ATOM 1479 C CA . ASN A 1 177 ? 13.514 -9.468 6.689 1.00 61.16 177 ASN A CA 1
ATOM 1480 C C . ASN A 1 177 ? 13.009 -8.427 5.676 1.00 61.16 177 ASN A C 1
ATOM 1482 O O . ASN A 1 177 ? 13.759 -8.060 4.769 1.00 61.16 177 ASN A O 1
ATOM 1486 N N . PHE A 1 178 ? 11.805 -7.881 5.872 1.00 58.88 178 PHE A N 1
ATOM 1487 C CA . PHE A 1 178 ? 11.204 -6.855 5.013 1.00 58.88 178 PHE A CA 1
ATOM 1488 C C . PHE A 1 178 ? 12.074 -5.587 4.859 1.00 58.88 178 PHE A C 1
ATOM 1490 O O . PHE A 1 178 ? 12.003 -4.872 3.866 1.00 58.88 178 PHE A O 1
ATOM 1497 N N . LYS A 1 179 ? 12.958 -5.303 5.827 1.00 53.72 179 LYS A N 1
ATOM 1498 C CA . LYS A 1 179 ? 13.707 -4.035 5.914 1.00 53.72 179 LYS A CA 1
ATOM 1499 C C . LYS A 1 179 ? 14.978 -3.962 5.043 1.00 53.72 179 LYS A C 1
ATOM 1501 O O . LYS A 1 179 ? 15.706 -2.974 5.129 1.00 53.72 179 LYS A O 1
ATOM 1506 N N . LYS A 1 180 ? 15.316 -4.976 4.231 1.00 52.69 180 LYS A N 1
ATOM 1507 C CA . LYS A 1 180 ? 16.611 -5.005 3.515 1.00 52.69 180 LYS A CA 1
ATOM 1508 C C . LYS A 1 180 ? 16.538 -4.604 2.030 1.00 52.69 180 LYS A C 1
ATOM 1510 O O . LYS A 1 180 ? 16.329 -5.445 1.176 1.00 52.69 180 LYS A O 1
ATOM 1515 N N . LYS A 1 181 ? 17.017 -3.376 1.777 1.00 56.94 181 LYS A N 1
ATOM 1516 C CA . LYS A 1 181 ? 17.960 -2.945 0.712 1.00 56.94 181 LYS A CA 1
ATOM 1517 C C . LYS A 1 181 ? 17.425 -2.409 -0.629 1.00 56.94 181 LYS A C 1
ATOM 1519 O O . LYS A 1 181 ? 17.076 -3.171 -1.524 1.00 56.94 181 LYS A O 1
ATOM 1524 N N . ILE A 1 182 ? 17.707 -1.112 -0.803 1.00 52.97 182 ILE A N 1
ATOM 1525 C CA . ILE A 1 182 ? 17.866 -0.335 -2.052 1.00 52.97 182 ILE A CA 1
ATOM 1526 C C . ILE A 1 182 ? 19.015 -0.876 -2.951 1.00 52.97 182 ILE A C 1
ATOM 1528 O O . ILE A 1 182 ? 19.035 -0.643 -4.153 1.00 52.97 182 ILE A O 1
ATOM 1532 N N . GLN A 1 183 ? 19.940 -1.683 -2.410 1.00 58.66 183 GLN A N 1
ATOM 1533 C CA . GLN A 1 183 ? 21.022 -2.370 -3.151 1.00 58.66 183 GLN A CA 1
ATOM 1534 C C . GLN A 1 183 ? 20.702 -3.847 -3.438 1.00 58.66 183 GLN A C 1
ATOM 1536 O O . GLN A 1 183 ? 21.487 -4.749 -3.129 1.00 58.66 183 GLN A O 1
ATOM 1541 N N . THR A 1 184 ? 19.512 -4.118 -3.963 1.00 74.88 184 THR A N 1
ATOM 1542 C CA . THR A 1 184 ? 19.079 -5.475 -4.312 1.00 74.88 184 THR A CA 1
ATOM 1543 C C . THR A 1 184 ? 18.892 -5.591 -5.823 1.00 74.88 184 THR A C 1
ATOM 1545 O O . THR A 1 184 ? 18.497 -4.627 -6.475 1.00 74.88 184 THR A O 1
ATOM 1548 N N . SER A 1 185 ? 19.205 -6.761 -6.391 1.00 84.94 185 SER A N 1
ATOM 1549 C CA . SER A 1 185 ? 18.949 -7.032 -7.807 1.00 84.94 185 SER A CA 1
ATOM 1550 C C . SER A 1 185 ? 17.449 -7.063 -8.098 1.00 84.94 185 SER A C 1
ATOM 1552 O O . SER A 1 185 ? 16.657 -7.511 -7.263 1.00 84.94 185 SER A O 1
ATOM 1554 N N . ILE A 1 186 ? 17.060 -6.662 -9.308 1.00 86.38 186 ILE A N 1
ATOM 1555 C CA . ILE A 1 186 ? 15.652 -6.644 -9.735 1.00 86.38 186 ILE A CA 1
ATOM 1556 C C . ILE A 1 186 ? 14.974 -8.005 -9.575 1.00 86.38 186 ILE A C 1
ATOM 1558 O O . ILE A 1 186 ? 13.878 -8.084 -9.027 1.00 86.38 186 ILE A O 1
ATOM 1562 N N . LYS A 1 187 ? 15.648 -9.102 -9.941 1.00 86.44 187 LYS A N 1
ATOM 1563 C CA . LYS A 1 187 ? 15.110 -10.461 -9.763 1.00 86.44 187 LYS A CA 1
ATOM 1564 C C . LYS A 1 187 ? 14.745 -10.765 -8.307 1.00 86.44 187 LYS A C 1
ATOM 1566 O O . LYS A 1 187 ? 13.738 -11.412 -8.033 1.00 86.44 187 LYS A O 1
ATOM 1571 N N . LYS A 1 188 ? 15.562 -10.304 -7.359 1.00 84.81 188 LYS A N 1
ATOM 1572 C CA . LYS A 1 188 ? 15.318 -10.532 -5.934 1.00 84.81 188 LYS A CA 1
ATOM 1573 C C . LYS A 1 188 ? 14.226 -9.605 -5.392 1.00 84.81 188 LYS A C 1
ATOM 1575 O O . LYS A 1 188 ? 13.403 -10.078 -4.615 1.00 84.81 188 LYS A O 1
ATOM 1580 N N . ALA A 1 189 ? 14.170 -8.352 -5.846 1.00 83.44 189 ALA A N 1
ATOM 1581 C CA . ALA A 1 189 ? 13.076 -7.434 -5.524 1.00 83.44 189 ALA A CA 1
ATOM 1582 C C . ALA A 1 189 ? 11.723 -7.947 -6.051 1.00 83.44 189 ALA A C 1
ATOM 1584 O O . ALA A 1 189 ? 10.765 -8.027 -5.290 1.00 83.44 189 ALA A O 1
ATOM 1585 N N . SER A 1 190 ? 11.673 -8.410 -7.304 1.00 88.06 190 SER A N 1
ATOM 1586 C CA . SER A 1 190 ? 10.505 -9.080 -7.896 1.00 88.06 190 SER A CA 1
ATOM 1587 C C . SER A 1 190 ? 10.057 -10.285 -7.065 1.00 88.06 190 SER A C 1
ATOM 1589 O O . SER A 1 190 ? 8.885 -10.407 -6.717 1.00 88.06 190 SER A O 1
ATOM 1591 N N . GLY A 1 191 ? 10.999 -11.146 -6.662 1.00 87.00 191 GLY A N 1
ATOM 1592 C CA . GLY A 1 191 ? 10.695 -12.292 -5.805 1.00 87.00 191 GLY A CA 1
ATOM 1593 C C . GLY A 1 191 ? 10.134 -11.897 -4.435 1.00 87.00 191 GLY A C 1
ATOM 1594 O O . GLY A 1 191 ? 9.284 -12.604 -3.898 1.00 87.00 191 GLY A O 1
ATOM 1595 N N . TRP A 1 192 ? 10.573 -10.773 -3.865 1.00 83.12 192 TRP A N 1
ATOM 1596 C CA . TRP A 1 192 ? 9.981 -10.236 -2.640 1.00 83.12 192 TRP A CA 1
ATOM 1597 C C . TRP A 1 192 ? 8.584 -9.690 -2.873 1.00 83.12 192 TRP A C 1
ATOM 1599 O O . TRP A 1 192 ? 7.687 -10.065 -2.125 1.00 83.12 192 TRP A O 1
ATOM 1609 N N . TYR A 1 193 ? 8.378 -8.889 -3.919 1.00 86.25 193 TYR A N 1
ATOM 1610 C CA . TYR A 1 193 ? 7.056 -8.387 -4.280 1.00 86.25 193 TYR A CA 1
ATOM 1611 C C . TYR A 1 193 ? 6.048 -9.517 -4.441 1.00 86.25 193 TYR A C 1
ATOM 1613 O O . TYR A 1 193 ? 4.999 -9.483 -3.811 1.00 86.25 193 TYR A O 1
ATOM 1621 N N . LEU A 1 194 ? 6.386 -10.549 -5.219 1.00 87.75 194 LEU A N 1
ATOM 1622 C CA . LEU A 1 194 ? 5.498 -11.687 -5.448 1.00 87.75 194 LEU A CA 1
ATOM 1623 C C . LEU A 1 194 ? 5.150 -12.407 -4.147 1.00 87.75 194 LEU A C 1
ATOM 1625 O O . LEU A 1 194 ? 3.983 -12.699 -3.923 1.00 87.75 194 LEU A O 1
ATOM 1629 N N . LYS A 1 195 ? 6.128 -12.622 -3.257 1.00 85.00 195 LYS A N 1
ATOM 1630 C CA . LYS A 1 195 ? 5.859 -13.190 -1.927 1.00 85.00 195 LYS A CA 1
ATOM 1631 C C . LYS A 1 195 ? 4.933 -12.297 -1.105 1.00 85.00 195 LYS A C 1
ATOM 1633 O O . LYS A 1 195 ? 4.000 -12.791 -0.490 1.00 85.00 195 LYS A O 1
ATOM 1638 N N . CYS A 1 196 ? 5.173 -10.988 -1.094 1.00 83.06 196 CYS A N 1
ATOM 1639 C CA . CYS A 1 196 ? 4.351 -10.049 -0.332 1.00 83.06 196 CYS A CA 1
ATOM 1640 C C . CYS A 1 196 ? 2.931 -9.976 -0.890 1.00 83.06 196 CYS A C 1
ATOM 1642 O O . CYS A 1 196 ? 1.984 -9.999 -0.117 1.00 83.06 196 CYS A O 1
ATOM 1644 N N . LYS A 1 197 ? 2.782 -9.950 -2.215 1.00 86.12 197 LYS A N 1
ATOM 1645 C CA . LYS A 1 197 ? 1.494 -9.934 -2.906 1.00 86.12 197 LYS A CA 1
ATOM 1646 C C . LYS A 1 197 ? 0.710 -11.226 -2.698 1.00 86.12 197 LYS A C 1
ATOM 1648 O O . LYS A 1 197 ? -0.483 -11.162 -2.439 1.00 86.12 197 LYS A O 1
ATOM 1653 N N . ASP A 1 198 ? 1.364 -12.381 -2.797 1.00 86.62 198 ASP A N 1
ATOM 1654 C CA . ASP A 1 198 ? 0.739 -13.686 -2.541 1.00 86.62 198 ASP A CA 1
ATOM 1655 C C . ASP A 1 198 ? 0.197 -13.760 -1.110 1.00 86.62 198 ASP A C 1
ATOM 1657 O O . ASP A 1 198 ? -0.913 -14.218 -0.848 1.00 86.62 198 ASP A O 1
ATOM 1661 N N . TYR A 1 199 ? 0.963 -13.211 -0.173 1.00 82.88 199 TYR A N 1
ATOM 1662 C CA . TYR A 1 199 ? 0.589 -13.211 1.221 1.00 82.88 199 TYR A CA 1
ATOM 1663 C C . TYR A 1 199 ? -0.456 -12.159 1.596 1.00 82.88 199 TYR A C 1
ATOM 1665 O O . TYR A 1 199 ? -1.432 -12.492 2.259 1.00 82.88 199 TYR A O 1
ATOM 1673 N N . PHE A 1 200 ? -0.256 -10.900 1.233 1.00 85.12 200 PHE A N 1
ATOM 1674 C CA . PHE A 1 200 ? -1.037 -9.766 1.735 1.00 85.12 200 PHE A CA 1
ATOM 1675 C C . PHE A 1 200 ? -2.025 -9.204 0.711 1.00 85.12 200 PHE A C 1
ATOM 1677 O O . PHE A 1 200 ? -2.841 -8.353 1.054 1.00 85.12 200 PHE A O 1
ATOM 1684 N N . GLY A 1 201 ? -1.982 -9.686 -0.530 1.00 87.25 201 GLY A N 1
ATOM 1685 C CA . GLY A 1 201 ? -2.724 -9.106 -1.638 1.00 87.25 201 GLY A CA 1
ATOM 1686 C C . GLY A 1 201 ? -2.095 -7.811 -2.147 1.00 87.25 201 GLY A C 1
ATOM 1687 O O . GLY A 1 201 ? -0.921 -7.516 -1.915 1.00 87.25 201 GLY A O 1
ATOM 1688 N N . ASP A 1 202 ? -2.894 -7.049 -2.889 1.00 86.25 202 ASP A N 1
ATOM 1689 C CA . ASP A 1 202 ? -2.513 -5.715 -3.343 1.00 86.25 202 ASP A CA 1
ATOM 1690 C C . ASP A 1 202 ? -2.687 -4.694 -2.208 1.00 86.25 202 ASP A C 1
ATOM 1692 O O . ASP A 1 202 ? -3.743 -4.627 -1.577 1.00 86.25 202 ASP A O 1
ATOM 1696 N N . ILE A 1 203 ? -1.637 -3.912 -1.952 1.00 87.62 203 ILE A N 1
ATOM 1697 C CA . ILE A 1 203 ? -1.597 -2.896 -0.894 1.00 87.62 203 ILE A CA 1
ATOM 1698 C C . ILE A 1 203 ? -1.712 -1.467 -1.444 1.00 87.62 203 ILE A C 1
ATOM 1700 O O . ILE A 1 203 ? -1.733 -0.511 -0.670 1.00 87.62 203 ILE A O 1
ATOM 1704 N N . SER A 1 204 ? -1.769 -1.303 -2.767 1.00 85.56 204 SER A N 1
ATOM 1705 C CA . SER A 1 204 ? -1.659 0.004 -3.429 1.00 85.56 204 SER A CA 1
ATOM 1706 C C . SER A 1 204 ? -2.765 0.985 -3.016 1.00 85.56 204 SER A C 1
ATOM 1708 O O . SER A 1 204 ? -2.560 2.191 -3.048 1.00 85.56 204 SER A O 1
ATOM 1710 N N . ASP A 1 205 ? -3.926 0.490 -2.578 1.00 86.62 205 ASP A N 1
ATOM 1711 C CA . ASP A 1 205 ? -5.065 1.300 -2.125 1.00 86.62 205 ASP A CA 1
ATOM 1712 C C . ASP A 1 205 ? -5.186 1.391 -0.591 1.00 86.62 205 ASP A C 1
ATOM 1714 O O . ASP A 1 205 ? -6.200 1.853 -0.065 1.00 86.62 205 ASP A O 1
ATOM 1718 N N . LYS A 1 206 ? -4.175 0.922 0.152 1.00 89.12 206 LYS A N 1
ATOM 1719 C CA . LYS A 1 206 ? -4.246 0.773 1.615 1.00 89.12 206 LYS A CA 1
ATOM 1720 C C . LYS A 1 206 ? -3.554 1.888 2.388 1.00 89.12 206 LYS A C 1
ATOM 1722 O O . LYS A 1 206 ? -3.658 1.901 3.614 1.00 89.12 206 LYS A O 1
ATOM 1727 N N . LYS A 1 207 ? -2.881 2.821 1.703 1.00 91.00 207 LYS A N 1
ATOM 1728 C CA . LYS A 1 207 ? -2.068 3.878 2.328 1.00 91.00 207 LYS A CA 1
ATOM 1729 C C . LYS A 1 207 ? -2.828 4.637 3.406 1.00 91.00 207 LYS A C 1
ATOM 1731 O O . LYS A 1 207 ? -2.437 4.590 4.567 1.00 91.00 207 LYS A O 1
ATOM 1736 N N . ASP A 1 208 ? -3.943 5.251 3.024 1.00 90.81 208 ASP A N 1
ATOM 1737 C CA . ASP A 1 208 ? -4.685 6.181 3.875 1.00 90.81 208 ASP A CA 1
ATOM 1738 C C . ASP A 1 208 ? -5.155 5.512 5.172 1.00 90.81 208 ASP A C 1
ATOM 1740 O O . ASP A 1 208 ? -5.024 6.066 6.260 1.00 90.81 208 ASP A O 1
ATOM 1744 N N . MET A 1 209 ? -5.652 4.274 5.082 1.00 92.06 209 MET A N 1
ATOM 1745 C CA . MET A 1 209 ? -6.097 3.518 6.256 1.00 92.06 209 MET A CA 1
ATOM 1746 C C . MET A 1 209 ? -4.929 3.185 7.194 1.00 92.06 209 MET A C 1
ATOM 1748 O O . MET A 1 209 ? -5.047 3.335 8.412 1.00 92.06 209 MET A O 1
ATOM 1752 N N . LEU A 1 210 ? -3.789 2.774 6.638 1.00 94.44 210 LEU A N 1
ATOM 1753 C CA . LEU A 1 210 ? -2.608 2.452 7.435 1.00 94.44 210 LEU A CA 1
ATOM 1754 C C . LEU A 1 210 ? -2.002 3.706 8.084 1.00 94.44 210 LEU A C 1
ATOM 1756 O O . LEU A 1 210 ? -1.580 3.644 9.241 1.00 94.44 210 LEU A O 1
ATOM 1760 N N . GLU A 1 211 ? -2.001 4.845 7.388 1.00 95.25 211 GLU A N 1
ATOM 1761 C CA . GLU A 1 211 ? -1.606 6.141 7.952 1.00 95.25 211 GLU A CA 1
ATOM 1762 C C . GLU A 1 211 ? -2.522 6.566 9.098 1.00 95.25 211 GLU A C 1
ATOM 1764 O O . GLU A 1 211 ? -2.024 6.983 10.146 1.00 95.25 211 GLU A O 1
ATOM 1769 N N . LEU A 1 212 ? -3.841 6.403 8.945 1.00 94.88 212 LEU A N 1
ATOM 1770 C CA . LEU A 1 212 ? -4.808 6.713 10.001 1.00 94.88 212 LEU A CA 1
ATOM 1771 C C . LEU A 1 212 ? -4.490 5.951 11.290 1.00 94.88 212 LEU A C 1
ATOM 1773 O O . LEU A 1 212 ? -4.418 6.573 12.350 1.00 94.88 212 LEU A O 1
ATOM 1777 N N . ILE A 1 213 ? -4.228 4.643 11.206 1.00 95.25 213 ILE A N 1
ATOM 1778 C CA . ILE A 1 213 ? -3.818 3.842 12.371 1.00 95.25 213 ILE A CA 1
ATOM 1779 C C . ILE A 1 213 ? -2.484 4.355 12.931 1.00 95.25 213 ILE A C 1
ATOM 1781 O O . ILE A 1 213 ? -2.357 4.584 14.135 1.00 95.25 213 ILE A O 1
ATOM 1785 N N . CYS A 1 214 ? -1.489 4.562 12.064 1.00 95.75 214 CYS A N 1
ATOM 1786 C CA . CYS A 1 214 ? -0.146 4.972 12.475 1.00 95.75 214 CYS A CA 1
ATOM 1787 C C . CYS A 1 214 ? -0.102 6.332 13.180 1.00 95.75 214 CYS A C 1
ATOM 1789 O O . CYS A 1 214 ? 0.751 6.527 14.050 1.00 95.75 214 CYS A O 1
ATOM 1791 N N . ASN A 1 215 ? -0.978 7.256 12.787 1.00 96.75 215 ASN A N 1
ATOM 1792 C CA . ASN A 1 215 ? -0.998 8.634 13.272 1.00 96.75 215 ASN A CA 1
ATOM 1793 C C . ASN A 1 215 ? -1.922 8.832 14.483 1.00 96.75 215 ASN A C 1
ATOM 1795 O O . ASN A 1 215 ? -1.815 9.849 15.156 1.00 96.75 215 ASN A O 1
ATOM 1799 N N . ASN A 1 216 ? -2.790 7.865 14.796 1.00 96.00 216 ASN A N 1
ATOM 1800 C CA . ASN A 1 216 ? -3.786 7.979 15.868 1.00 96.00 216 ASN A CA 1
ATOM 1801 C C . ASN A 1 216 ? -3.638 6.885 16.934 1.00 96.00 216 ASN A C 1
ATOM 1803 O O . ASN A 1 216 ? -4.631 6.406 17.480 1.00 96.00 216 ASN A O 1
ATOM 1807 N N . LYS A 1 217 ? -2.398 6.483 17.242 1.00 95.25 217 LYS A N 1
ATOM 1808 C CA . LYS A 1 217 ? -2.092 5.396 18.187 1.00 95.25 217 LYS A CA 1
ATOM 1809 C C . LYS A 1 217 ? -2.880 5.494 19.501 1.00 95.25 217 LYS A C 1
ATOM 1811 O O . LYS A 1 217 ? -3.473 4.507 19.915 1.00 95.25 217 LYS A O 1
ATOM 1816 N N . GLU A 1 218 ? -2.875 6.657 20.147 1.00 94.12 218 GLU A N 1
ATOM 1817 C CA . GLU A 1 218 ? -3.503 6.863 21.463 1.00 94.12 218 GLU A CA 1
ATOM 1818 C C . GLU A 1 218 ? -5.024 6.687 21.404 1.00 94.12 218 GLU A C 1
ATOM 1820 O O . GLU A 1 218 ? -5.602 5.990 22.233 1.00 94.12 218 GLU A O 1
ATOM 1825 N N . LYS A 1 219 ? -5.672 7.228 20.368 1.00 94.44 219 LYS A N 1
ATOM 1826 C CA . LYS A 1 219 ? -7.118 7.071 20.162 1.00 94.44 219 LYS A CA 1
ATOM 1827 C C . LYS A 1 219 ? -7.496 5.638 19.789 1.00 94.44 219 LYS A C 1
ATOM 1829 O O . LYS A 1 219 ? -8.490 5.125 20.287 1.00 94.44 219 LYS A O 1
ATOM 1834 N N . ILE A 1 220 ? -6.690 4.965 18.962 1.00 95.31 220 ILE A N 1
ATOM 1835 C CA . ILE A 1 220 ? -6.868 3.532 18.668 1.00 95.31 220 ILE A CA 1
ATOM 1836 C C . ILE A 1 220 ? -6.734 2.703 19.951 1.00 95.31 220 ILE A C 1
ATOM 1838 O O . ILE A 1 220 ? -7.516 1.782 20.168 1.00 95.31 220 ILE A O 1
ATOM 1842 N N . GLN A 1 221 ? -5.778 3.046 20.815 1.00 94.44 221 GLN A N 1
ATOM 1843 C CA . GLN A 1 221 ? -5.595 2.389 22.105 1.00 94.44 221 GLN A CA 1
ATOM 1844 C C . GLN A 1 221 ? -6.795 2.606 23.029 1.00 94.44 221 GLN A C 1
ATOM 1846 O O . GLN A 1 221 ? -7.243 1.645 2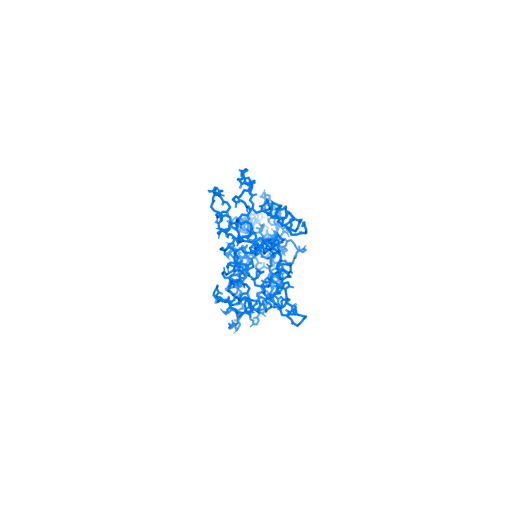3.650 1.00 94.44 221 GLN A O 1
ATOM 1851 N N . ALA A 1 222 ? -7.331 3.826 23.092 1.00 92.56 222 ALA A N 1
ATOM 1852 C CA . ALA A 1 222 ? -8.542 4.117 23.851 1.00 92.56 222 ALA A CA 1
ATOM 1853 C C . ALA A 1 222 ? -9.729 3.289 23.334 1.00 92.56 222 ALA A C 1
ATOM 1855 O O . ALA A 1 222 ? -10.338 2.570 24.115 1.00 92.56 222 ALA A O 1
ATOM 1856 N N . LEU A 1 223 ? -9.987 3.273 22.018 1.00 92.81 223 LEU A N 1
ATOM 1857 C CA . LEU A 1 223 ? 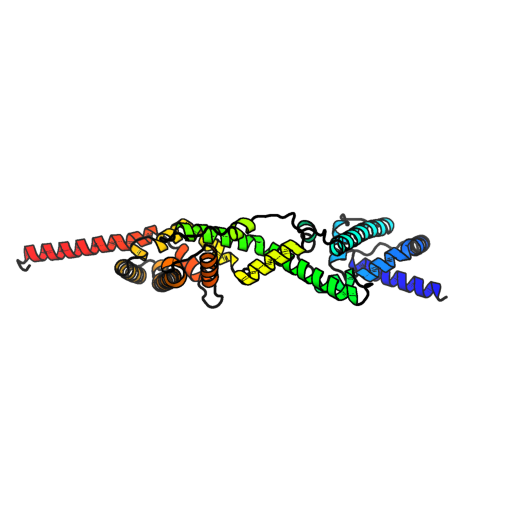-11.059 2.456 21.424 1.00 92.81 223 LEU A CA 1
ATOM 1858 C C . LEU A 1 223 ? -10.951 0.961 21.766 1.00 92.81 223 LEU A C 1
ATOM 1860 O O . LEU A 1 223 ? -11.969 0.284 21.865 1.00 92.81 223 LEU A O 1
ATOM 1864 N N . ALA A 1 224 ? -9.732 0.443 21.922 1.00 92.50 224 ALA A N 1
ATOM 1865 C CA . ALA A 1 224 ? -9.496 -0.967 22.207 1.00 92.50 224 ALA A CA 1
ATOM 1866 C C . ALA A 1 224 ? -9.596 -1.332 23.697 1.00 92.50 224 ALA A C 1
ATOM 1868 O O . ALA A 1 224 ? -9.953 -2.464 24.008 1.00 92.50 224 ALA A O 1
ATOM 1869 N N . ASN A 1 225 ? -9.234 -0.418 24.606 1.00 91.75 225 ASN A N 1
ATOM 1870 C CA . ASN A 1 225 ? -8.975 -0.756 26.011 1.00 91.75 225 ASN A CA 1
ATOM 1871 C C . ASN A 1 225 ? -9.727 0.101 27.035 1.00 91.75 225 ASN A C 1
ATOM 1873 O O . ASN A 1 225 ? -9.787 -0.294 28.197 1.00 91.75 225 ASN A O 1
ATOM 1877 N N . ASP A 1 226 ? -10.269 1.256 26.652 1.00 91.50 226 ASP A N 1
ATOM 1878 C CA . ASP A 1 226 ? -11.037 2.086 27.578 1.00 91.50 226 ASP A CA 1
ATOM 1879 C C . ASP A 1 226 ? -12.374 1.410 27.912 1.00 91.50 226 ASP A C 1
ATOM 1881 O O . ASP A 1 226 ? -13.039 0.832 27.039 1.00 91.50 226 ASP A O 1
ATOM 1885 N N . GLU A 1 227 ? -12.774 1.462 29.182 1.00 89.12 227 GLU A N 1
ATOM 1886 C CA . GLU A 1 227 ? -14.010 0.833 29.645 1.00 89.12 227 GLU A CA 1
ATOM 1887 C C . GLU A 1 227 ? -15.233 1.399 28.914 1.00 89.12 227 GLU A C 1
ATOM 1889 O O . GLU A 1 227 ? -16.148 0.645 28.586 1.00 89.12 227 GLU A O 1
ATOM 1894 N N . ILE A 1 228 ? -15.223 2.684 28.555 1.00 90.00 228 ILE A N 1
ATOM 1895 C CA . ILE A 1 228 ? -16.337 3.335 27.858 1.00 90.00 228 ILE A CA 1
ATOM 1896 C C . ILE A 1 228 ? -16.621 2.682 26.495 1.00 90.00 228 ILE A C 1
ATOM 1898 O O . ILE A 1 228 ? -17.778 2.610 26.080 1.00 90.00 228 ILE A O 1
ATOM 1902 N N . PHE A 1 229 ? -15.599 2.170 25.799 1.00 91.31 229 PHE A N 1
ATOM 1903 C CA . PHE A 1 229 ? -15.756 1.528 24.483 1.00 91.31 229 PHE A CA 1
ATOM 1904 C C . PHE A 1 229 ? -15.853 -0.005 24.553 1.00 91.31 229 PHE A C 1
ATOM 1906 O O . PHE A 1 229 ? -16.444 -0.653 23.673 1.00 91.31 229 PHE A O 1
ATOM 1913 N N . THR A 1 230 ? -15.266 -0.604 25.588 1.00 89.56 230 THR A N 1
ATOM 1914 C CA . THR A 1 230 ? -15.189 -2.063 25.750 1.00 89.56 230 THR A CA 1
ATOM 1915 C C . THR A 1 230 ? -16.367 -2.625 26.544 1.00 89.56 230 THR A C 1
ATOM 1917 O O . THR A 1 230 ? -16.898 -3.674 26.170 1.00 89.56 230 THR A O 1
ATOM 1920 N N . ASN A 1 231 ? -16.847 -1.914 27.568 1.00 89.81 231 ASN A N 1
ATOM 1921 C CA . ASN A 1 231 ? -18.032 -2.286 28.332 1.00 89.81 231 ASN A CA 1
ATOM 1922 C C . ASN A 1 231 ? -19.297 -1.949 27.535 1.00 89.81 231 ASN A C 1
ATOM 1924 O O . ASN A 1 231 ? -19.586 -0.794 27.230 1.00 89.81 231 ASN A O 1
ATOM 1928 N N . ARG A 1 232 ? -20.091 -2.979 27.234 1.00 89.56 232 ARG A N 1
ATOM 1929 C CA . ARG A 1 232 ? -21.316 -2.849 26.438 1.00 89.56 232 ARG A CA 1
ATOM 1930 C C . ARG A 1 232 ? -22.304 -1.827 27.009 1.00 89.56 232 ARG A C 1
ATOM 1932 O O . ARG A 1 232 ? -22.865 -1.052 26.245 1.00 89.56 232 ARG A O 1
ATOM 1939 N N . GLN A 1 233 ? -22.517 -1.818 28.325 1.00 87.75 233 GLN A N 1
ATOM 1940 C CA . GLN A 1 233 ? -23.489 -0.916 28.951 1.00 87.75 233 GLN A CA 1
ATOM 1941 C C . GLN A 1 233 ? -23.020 0.540 28.871 1.00 87.75 233 GLN A C 1
ATOM 1943 O O . GLN A 1 233 ? -23.800 1.415 28.500 1.00 87.75 233 GLN A O 1
ATOM 1948 N N . GLN A 1 234 ? -21.739 0.790 29.156 1.00 88.19 234 GLN A N 1
ATOM 1949 C CA . GLN A 1 234 ? -21.151 2.128 29.048 1.00 88.19 234 GLN A CA 1
ATOM 1950 C C . GLN A 1 234 ? -21.175 2.632 27.602 1.00 88.19 234 GLN A C 1
ATOM 1952 O O . GLN A 1 234 ? -21.557 3.774 27.347 1.00 88.19 234 GLN A O 1
ATOM 1957 N N . PHE A 1 235 ? -20.871 1.759 26.641 1.00 91.25 235 PHE A N 1
ATOM 1958 C CA . PHE A 1 235 ? -20.875 2.112 25.226 1.00 91.25 235 PHE A CA 1
ATOM 1959 C C . PHE A 1 235 ? -22.284 2.427 24.693 1.00 91.25 235 PHE A C 1
ATOM 1961 O O . PHE A 1 235 ? -22.464 3.376 23.924 1.00 91.25 235 PHE A O 1
ATOM 1968 N N . GLU A 1 236 ? -23.305 1.682 25.132 1.00 90.31 236 GLU A N 1
ATOM 1969 C CA . GLU A 1 236 ? -24.715 1.964 24.820 1.00 90.31 236 GLU A CA 1
ATOM 1970 C C . GLU A 1 236 ? -25.159 3.319 25.409 1.00 90.31 236 GLU A C 1
ATOM 1972 O O . GLU A 1 236 ? -25.808 4.114 24.719 1.00 90.31 236 GLU A O 1
ATOM 1977 N N . ILE A 1 237 ? -24.764 3.625 26.653 1.00 88.81 237 ILE A N 1
ATOM 1978 C CA . ILE A 1 237 ? -25.035 4.920 27.302 1.00 88.81 237 ILE A CA 1
ATOM 1979 C C . ILE A 1 237 ? -24.367 6.063 26.534 1.00 88.81 237 ILE A C 1
ATOM 1981 O O . ILE A 1 237 ? -25.030 7.056 26.224 1.00 88.81 237 ILE A O 1
ATOM 1985 N N . LEU A 1 238 ? -23.080 5.919 26.213 1.00 90.50 238 LEU A N 1
ATOM 1986 C CA . LEU A 1 238 ? -22.322 6.894 25.438 1.00 90.50 238 LEU A CA 1
ATOM 1987 C C . LEU A 1 238 ? -23.020 7.190 24.107 1.00 90.50 238 LEU A C 1
ATOM 1989 O O . LEU A 1 238 ? -23.284 8.348 23.793 1.00 90.50 238 LEU A O 1
ATOM 1993 N N . THR A 1 239 ? -23.344 6.145 23.345 1.00 91.88 239 THR A N 1
ATOM 1994 C CA . THR A 1 239 ? -23.935 6.281 22.008 1.00 91.88 239 THR A CA 1
ATOM 1995 C C . THR A 1 239 ? -25.255 7.047 22.065 1.00 91.88 239 THR A C 1
ATOM 1997 O O . THR A 1 239 ? -25.483 7.954 21.265 1.00 91.88 239 THR A O 1
ATOM 2000 N N . LYS A 1 240 ? -26.098 6.751 23.062 1.00 90.44 240 LYS A N 1
ATOM 2001 C CA . LYS A 1 240 ? -27.351 7.479 23.279 1.00 90.44 240 LYS A CA 1
ATOM 2002 C C . LYS A 1 240 ? -27.115 8.955 23.612 1.00 90.44 240 LYS A C 1
ATOM 2004 O O . LYS A 1 240 ? -27.779 9.824 23.063 1.00 90.44 240 LYS A O 1
ATOM 2009 N N . ARG A 1 241 ? -26.147 9.259 24.482 1.00 89.12 241 ARG A N 1
ATOM 2010 C CA . ARG A 1 241 ? -25.819 10.651 24.839 1.00 89.12 241 ARG A CA 1
ATOM 2011 C C . ARG A 1 241 ? -25.211 11.426 23.676 1.00 89.12 241 ARG A C 1
ATOM 2013 O O . ARG A 1 241 ? -25.438 12.627 23.576 1.00 89.12 241 ARG A O 1
ATOM 2020 N N . MET A 1 242 ? -24.458 10.761 22.803 1.00 91.62 242 MET A N 1
ATOM 2021 C CA . MET A 1 242 ? -23.968 11.364 21.565 1.00 91.62 242 MET A CA 1
ATOM 2022 C C . MET A 1 242 ? -25.124 11.750 20.638 1.00 91.62 242 MET A C 1
ATOM 2024 O O . MET A 1 242 ? -25.101 12.855 20.100 1.00 91.62 242 MET A O 1
ATOM 2028 N N . ASP A 1 243 ? -26.130 10.883 20.495 1.00 92.25 243 ASP A N 1
ATOM 2029 C CA . ASP A 1 243 ? -27.334 11.130 19.686 1.00 92.25 243 ASP A CA 1
ATOM 2030 C C . ASP A 1 243 ? -28.191 12.280 20.254 1.00 92.25 243 ASP A C 1
ATOM 2032 O O . ASP A 1 243 ? -28.651 13.153 19.519 1.00 92.25 243 ASP A O 1
ATOM 2036 N N . ASP A 1 244 ? -28.299 12.356 21.585 1.00 88.94 244 ASP A N 1
ATOM 2037 C CA . ASP A 1 244 ? -29.016 13.421 22.303 1.00 88.94 244 ASP A CA 1
ATOM 2038 C C . ASP A 1 244 ? -28.194 14.728 22.456 1.00 88.94 244 ASP A C 1
ATOM 2040 O O . ASP A 1 244 ? -28.698 15.744 22.951 1.00 88.94 244 ASP A O 1
ATOM 2044 N N . SER A 1 245 ? -26.912 14.732 22.067 1.00 87.25 245 SER A N 1
ATOM 2045 C CA . SER A 1 245 ? -25.995 15.854 22.304 1.00 87.25 245 SER A CA 1
ATOM 2046 C C . SER A 1 245 ? -26.384 17.086 21.495 1.00 87.25 245 SER A C 1
ATOM 2048 O O . SER A 1 245 ? -26.791 16.984 20.342 1.00 87.25 245 SER A O 1
ATOM 2050 N N . GLN A 1 246 ? -26.164 18.286 22.044 1.00 86.00 246 GLN A N 1
ATOM 2051 C CA . GLN A 1 246 ? -26.282 19.536 21.279 1.00 86.00 246 GLN A CA 1
ATOM 2052 C C . GLN A 1 246 ? -25.148 19.715 20.257 1.00 86.00 246 GLN A C 1
ATOM 2054 O O . GLN A 1 246 ? -25.289 20.492 19.310 1.00 86.00 246 GLN A O 1
ATOM 2059 N N . ASN A 1 247 ? -24.045 18.977 20.409 1.00 87.12 247 ASN A N 1
ATOM 2060 C CA . ASN A 1 247 ? -22.935 18.996 19.469 1.00 87.12 247 ASN A CA 1
ATOM 2061 C C . ASN A 1 247 ? -23.260 18.136 18.239 1.00 87.12 247 ASN A C 1
ATOM 2063 O O . ASN A 1 247 ? -23.238 16.907 18.292 1.00 87.12 247 ASN A O 1
ATOM 2067 N N . GLU A 1 248 ? -23.501 18.799 17.108 1.00 88.62 248 GLU A N 1
ATOM 2068 C CA . GLU A 1 248 ? -23.809 18.152 15.828 1.00 88.62 248 GLU A CA 1
ATOM 2069 C C . GLU A 1 248 ? -22.759 17.109 15.411 1.00 88.62 248 GLU A C 1
ATOM 2071 O O . GLU A 1 248 ? -23.113 16.073 14.854 1.00 88.62 248 GLU A O 1
ATOM 2076 N N . LYS A 1 249 ? -21.474 17.320 15.731 1.00 88.81 249 LYS A N 1
ATOM 2077 C CA . LYS A 1 249 ? -20.424 16.343 15.405 1.00 88.81 249 LYS A CA 1
ATOM 2078 C C . LYS A 1 249 ? -20.601 15.033 16.173 1.00 88.81 249 LYS A C 1
ATOM 2080 O O . LYS A 1 249 ? -20.338 13.974 15.613 1.00 88.81 249 LYS A O 1
ATOM 2085 N N . PHE A 1 250 ? -21.052 15.085 17.428 1.00 90.62 250 PHE A N 1
ATOM 2086 C CA . PHE A 1 250 ? -21.318 13.875 18.209 1.00 90.62 250 PHE A CA 1
ATOM 2087 C C . PHE A 1 250 ? -22.553 13.140 17.691 1.00 90.62 250 PHE A C 1
ATOM 2089 O O . PHE A 1 250 ? -22.476 11.927 17.498 1.00 90.62 250 PHE A O 1
ATOM 2096 N N . ARG A 1 251 ? -23.624 13.861 17.337 1.00 90.81 251 ARG A N 1
ATOM 2097 C CA . ARG A 1 251 ? -24.821 13.256 16.727 1.00 90.81 251 ARG A CA 1
ATOM 2098 C C . ARG A 1 251 ? -24.499 12.505 15.438 1.00 90.81 251 ARG A C 1
ATOM 2100 O O . ARG A 1 251 ? -24.883 11.353 15.272 1.00 90.81 251 ARG A O 1
ATOM 2107 N N . GLN A 1 252 ? -23.707 13.110 14.551 1.00 90.50 252 GLN A N 1
ATOM 2108 C CA . GLN A 1 252 ? -23.280 12.466 13.299 1.00 90.50 252 GLN A CA 1
ATOM 2109 C C . GLN A 1 252 ? -22.451 11.191 13.529 1.00 90.50 252 GLN A C 1
ATOM 2111 O O . GLN A 1 252 ? -22.463 10.270 12.706 1.00 90.50 252 GLN A O 1
ATOM 2116 N N . LEU A 1 253 ? -21.725 11.122 14.646 1.00 93.00 253 LEU A N 1
ATOM 2117 C CA . LEU A 1 253 ? -20.899 9.974 15.006 1.00 93.00 253 LEU A CA 1
ATOM 2118 C C . LEU A 1 253 ? -21.659 8.891 15.778 1.00 93.00 253 LEU A C 1
ATOM 2120 O O . LEU A 1 253 ? -21.160 7.769 15.819 1.00 93.00 253 LEU A O 1
ATOM 2124 N N . ALA A 1 254 ? -22.849 9.168 16.319 1.00 91.75 254 ALA A N 1
ATOM 2125 C CA . ALA A 1 254 ? -23.619 8.212 17.119 1.00 91.75 254 ALA A CA 1
ATOM 2126 C C . ALA A 1 254 ? -23.947 6.920 16.349 1.00 91.75 254 ALA A C 1
ATOM 2128 O O . ALA A 1 254 ? -23.894 5.836 16.914 1.00 91.75 254 ALA A O 1
ATOM 2129 N N . GLY A 1 255 ? -24.193 7.003 15.036 1.00 90.50 255 GLY A N 1
ATOM 2130 C CA . GLY A 1 255 ? -24.332 5.812 14.184 1.00 90.50 255 GLY A CA 1
ATOM 2131 C C . GLY A 1 255 ? -23.000 5.241 13.682 1.00 90.50 255 GLY A C 1
ATOM 2132 O O . GLY A 1 255 ? -22.868 4.037 13.485 1.00 90.50 255 GLY A O 1
ATOM 2133 N N . THR A 1 256 ? -21.988 6.091 13.490 1.00 93.69 256 THR A N 1
ATOM 2134 C CA . THR A 1 256 ? -20.711 5.699 12.866 1.00 93.69 256 THR A CA 1
ATOM 2135 C C . THR A 1 256 ? -19.778 4.977 13.842 1.00 93.69 256 THR A C 1
ATOM 2137 O O . THR A 1 256 ? -19.129 3.998 13.473 1.00 93.69 256 THR A O 1
ATOM 2140 N N . LEU A 1 257 ? -19.695 5.450 15.088 1.00 94.75 257 LEU A N 1
ATOM 2141 C CA . LEU A 1 257 ? -18.803 4.904 16.109 1.00 94.75 257 LEU A CA 1
ATOM 2142 C C . LEU A 1 257 ? -19.142 3.445 16.471 1.00 94.75 257 LEU A C 1
ATOM 2144 O O . LEU A 1 257 ? -18.206 2.644 16.505 1.00 94.75 257 LEU A O 1
ATOM 2148 N N . PRO A 1 258 ? -20.417 3.046 16.663 1.00 94.31 258 PRO A N 1
ATOM 2149 C CA . PRO A 1 258 ? -20.773 1.644 16.875 1.00 94.31 258 PRO A CA 1
ATOM 2150 C C . PRO A 1 258 ? -20.336 0.733 15.731 1.00 94.31 258 PRO A C 1
ATOM 2152 O O . PRO A 1 258 ? -19.715 -0.295 15.980 1.00 94.31 258 PRO A O 1
ATOM 2155 N N . GLU A 1 259 ? -20.573 1.129 14.478 1.00 93.44 259 GLU A N 1
ATOM 2156 C CA . GLU A 1 259 ? -20.156 0.336 13.315 1.00 93.44 259 GLU A CA 1
ATOM 2157 C C . GLU A 1 259 ? -18.634 0.149 13.252 1.00 93.44 259 GLU A C 1
ATOM 2159 O O . GLU A 1 259 ? -18.146 -0.929 12.905 1.00 93.44 259 GLU A O 1
ATOM 2164 N N . VAL A 1 260 ? -17.873 1.200 13.580 1.00 94.06 260 VAL A N 1
ATOM 2165 C CA . VAL A 1 260 ? -16.409 1.128 13.622 1.00 94.06 260 VAL A CA 1
ATOM 2166 C C . VAL A 1 260 ? -15.940 0.231 14.766 1.00 94.06 260 VAL A C 1
ATOM 2168 O O . VAL A 1 260 ? -15.079 -0.620 14.539 1.00 94.06 260 VAL A O 1
ATOM 2171 N N . ASN A 1 261 ? -16.508 0.396 15.964 1.00 93.62 261 ASN A N 1
ATOM 2172 C CA . ASN A 1 261 ? -16.146 -0.380 17.150 1.00 93.62 261 ASN A CA 1
ATOM 2173 C C . ASN A 1 261 ? -16.412 -1.876 16.937 1.00 93.62 261 ASN A C 1
ATOM 2175 O O . ASN A 1 261 ? -15.509 -2.688 17.120 1.00 93.62 261 ASN A O 1
ATOM 2179 N N . GLU A 1 262 ? -17.608 -2.231 16.459 1.00 92.44 262 GLU A N 1
ATOM 2180 C CA . GLU A 1 262 ? -17.983 -3.621 16.177 1.00 92.44 262 GLU A CA 1
ATOM 2181 C C . GLU A 1 262 ? -17.068 -4.253 15.129 1.00 92.44 262 GLU A C 1
ATOM 2183 O O . GLU A 1 262 ? -16.543 -5.342 15.346 1.00 92.44 262 GLU A O 1
ATOM 2188 N N . LYS A 1 263 ? -16.781 -3.554 14.023 1.00 93.19 263 LYS A N 1
ATOM 2189 C CA . LYS A 1 263 ? -15.892 -4.105 12.990 1.00 93.19 263 LYS A CA 1
ATOM 2190 C C . LYS A 1 263 ? -14.457 -4.289 13.495 1.00 93.19 263 LYS A C 1
ATOM 2192 O O . LYS A 1 263 ? -13.803 -5.264 13.128 1.00 93.19 263 LYS A O 1
ATOM 2197 N N . MET A 1 264 ? -13.954 -3.370 14.322 1.00 93.31 264 MET A N 1
ATOM 2198 C CA . MET A 1 264 ? -12.629 -3.507 14.935 1.00 93.31 264 MET A CA 1
ATOM 2199 C C . MET A 1 264 ? -12.589 -4.665 15.938 1.00 93.31 264 MET A C 1
ATOM 2201 O O . MET A 1 264 ? -11.613 -5.411 15.940 1.00 93.31 264 MET A O 1
ATOM 2205 N N . LYS A 1 265 ? -13.645 -4.868 16.736 1.00 91.75 265 LYS A N 1
ATOM 2206 C CA . LYS A 1 265 ? -13.770 -6.033 17.626 1.00 91.75 265 LYS A CA 1
ATOM 2207 C C . LYS A 1 265 ? -13.798 -7.337 16.839 1.00 91.75 265 LYS A C 1
ATOM 2209 O O . LYS A 1 265 ? -12.935 -8.186 17.043 1.00 91.75 265 LYS A O 1
ATOM 2214 N N . GLU A 1 266 ? -14.694 -7.433 15.858 1.00 92.56 266 GLU A N 1
ATOM 2215 C CA . GLU A 1 266 ? -14.883 -8.625 15.026 1.00 92.56 266 GLU A CA 1
ATOM 2216 C C . GLU A 1 266 ? -13.603 -9.036 14.290 1.00 92.56 266 GLU A C 1
ATOM 2218 O O . GLU A 1 266 ? -13.327 -10.225 14.156 1.00 92.56 266 GLU A O 1
ATOM 2223 N N . LYS A 1 267 ? -12.838 -8.067 13.769 1.00 93.06 267 LYS A N 1
ATOM 2224 C CA . LYS A 1 267 ? -11.669 -8.341 12.919 1.00 93.06 267 LYS A CA 1
ATOM 2225 C C . LYS A 1 267 ? -10.340 -8.302 13.647 1.00 93.06 267 LYS A C 1
ATOM 2227 O O . LYS A 1 267 ? -9.383 -8.854 13.115 1.00 93.06 267 LYS A O 1
ATOM 2232 N N . ILE A 1 268 ? -10.248 -7.615 14.780 1.00 93.56 268 ILE A N 1
ATOM 2233 C CA . ILE A 1 268 ? -8.982 -7.386 15.473 1.00 93.56 268 ILE A CA 1
ATOM 2234 C C . ILE A 1 268 ? -9.115 -7.774 16.943 1.00 93.56 268 ILE A C 1
ATOM 2236 O O . ILE A 1 268 ? -8.485 -8.741 17.342 1.00 93.56 268 ILE A O 1
ATOM 2240 N N . TRP A 1 269 ? -9.909 -7.057 17.741 1.00 92.50 269 TRP A N 1
ATOM 2241 C CA . TRP A 1 269 ? -9.790 -7.121 19.207 1.00 92.50 269 TRP A CA 1
ATOM 2242 C C . TRP A 1 269 ? -10.246 -8.437 19.837 1.00 92.50 269 TRP A C 1
ATOM 2244 O O . TRP A 1 269 ? -9.633 -8.879 20.807 1.00 92.50 269 TRP A O 1
ATOM 2254 N N . ASP A 1 270 ? -11.262 -9.085 19.267 1.00 90.19 270 ASP A N 1
ATOM 2255 C CA . ASP A 1 270 ? -11.800 -10.346 19.790 1.00 90.19 270 ASP A CA 1
ATOM 2256 C C . ASP A 1 270 ? -11.163 -11.578 19.116 1.00 90.19 270 ASP A C 1
ATOM 2258 O O . ASP A 1 270 ? -11.571 -12.718 19.356 1.00 90.19 270 ASP A O 1
ATOM 2262 N N . ILE A 1 271 ? -10.145 -11.375 18.268 1.00 91.00 271 ILE A N 1
ATOM 2263 C CA . ILE A 1 271 ? -9.441 -12.452 17.568 1.00 91.00 271 ILE A CA 1
ATOM 2264 C C . ILE A 1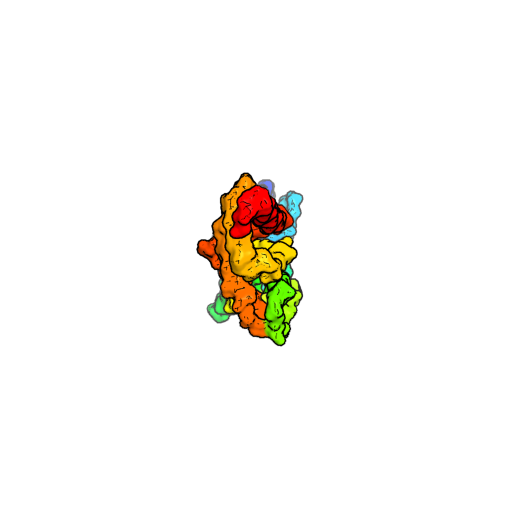 271 ? -8.128 -12.789 18.276 1.00 91.00 271 ILE A C 1
ATOM 2266 O O . ILE A 1 271 ? -7.299 -11.937 18.574 1.00 91.00 271 ILE A O 1
ATOM 2270 N N . ASN A 1 272 ? -7.874 -14.084 18.466 1.00 89.38 272 ASN A N 1
ATOM 2271 C CA . ASN A 1 272 ? -6.570 -14.557 18.915 1.00 89.38 272 ASN A CA 1
ATOM 2272 C C . ASN A 1 272 ? -5.652 -14.868 17.722 1.00 89.38 272 ASN A C 1
ATOM 2274 O O . ASN A 1 272 ? -5.791 -15.912 17.078 1.00 89.38 272 ASN A O 1
ATOM 2278 N N . PHE A 1 273 ? -4.709 -13.969 17.442 1.00 88.69 273 PHE A N 1
ATOM 2279 C CA . PHE A 1 273 ? -3.730 -14.125 16.365 1.00 88.69 273 PHE A CA 1
ATOM 2280 C C . PHE A 1 273 ? -2.531 -14.973 16.793 1.00 88.69 273 PHE A C 1
ATOM 2282 O O . PHE A 1 273 ? -1.884 -14.711 17.811 1.00 88.69 273 PHE A O 1
ATOM 2289 N N . ARG A 1 274 ? -2.162 -15.956 15.967 1.00 86.75 274 ARG A N 1
ATOM 2290 C CA . ARG A 1 274 ? -1.012 -16.840 16.229 1.00 86.75 274 ARG A CA 1
ATOM 2291 C C . ARG A 1 274 ? 0.318 -16.215 15.814 1.00 86.75 274 ARG A C 1
ATOM 2293 O O . ARG A 1 274 ? 1.371 -16.652 16.272 1.00 86.75 274 ARG A O 1
ATOM 2300 N N . SER A 1 275 ? 0.284 -15.198 14.957 1.00 86.12 275 SER A N 1
ATOM 2301 C CA . SER A 1 275 ? 1.469 -14.500 14.456 1.00 86.12 275 SER A CA 1
ATOM 2302 C C . SER A 1 275 ? 1.150 -13.055 14.066 1.00 86.12 275 SER A C 1
ATOM 2304 O O . SER A 1 275 ? 0.005 -12.711 13.764 1.00 86.12 275 SER A O 1
ATOM 2306 N N . SER A 1 276 ? 2.179 -12.203 14.011 1.00 86.25 276 SER A N 1
ATOM 2307 C CA . SER A 1 276 ? 2.047 -10.828 13.494 1.00 86.25 276 SER A CA 1
ATOM 2308 C C . SER A 1 276 ? 1.596 -10.794 12.029 1.00 86.25 276 SER A C 1
ATOM 2310 O O . SER A 1 276 ? 0.998 -9.823 11.580 1.00 86.25 276 SER A O 1
ATOM 2312 N N . TYR A 1 277 ? 1.836 -11.876 11.290 1.00 85.75 277 TYR A N 1
ATOM 2313 C CA . TYR A 1 277 ? 1.390 -12.043 9.916 1.00 85.75 277 TYR A CA 1
ATOM 2314 C C . TYR A 1 277 ? -0.140 -12.141 9.789 1.00 85.75 277 TYR A C 1
ATOM 2316 O O . TYR A 1 277 ? -0.738 -11.463 8.951 1.00 85.75 277 TYR A O 1
ATOM 2324 N N . GLU A 1 278 ? -0.782 -12.966 10.623 1.00 89.19 278 GLU A N 1
ATOM 2325 C CA . GLU A 1 278 ? -2.247 -13.087 10.643 1.00 89.19 278 GLU A CA 1
ATOM 2326 C C . GLU A 1 278 ? -2.896 -11.757 11.041 1.00 89.19 278 GLU A C 1
ATOM 2328 O O . GLU A 1 278 ? -3.884 -11.344 10.433 1.00 89.19 278 GLU A O 1
ATOM 2333 N N . LEU A 1 279 ? -2.280 -11.047 11.990 1.00 91.88 279 LEU A N 1
ATOM 2334 C CA . LEU A 1 279 ? -2.713 -9.713 12.385 1.00 91.88 279 LEU A CA 1
ATOM 2335 C C . LEU A 1 279 ? -2.593 -8.703 11.232 1.00 91.88 279 LEU A C 1
ATOM 2337 O O . LEU A 1 279 ? -3.549 -7.987 10.941 1.00 91.88 279 LEU A O 1
ATOM 2341 N N . ALA A 1 280 ? -1.452 -8.663 10.539 1.00 90.88 280 ALA A N 1
ATOM 2342 C CA . ALA A 1 280 ? -1.250 -7.776 9.393 1.00 90.88 280 ALA A CA 1
ATOM 2343 C C . ALA A 1 280 ? -2.296 -8.020 8.293 1.00 90.88 280 ALA A C 1
ATOM 2345 O O . ALA A 1 280 ? -2.855 -7.070 7.743 1.00 90.88 280 ALA A O 1
ATOM 2346 N N . LYS A 1 281 ? -2.628 -9.289 8.014 1.00 91.31 281 LYS A N 1
ATOM 2347 C CA . LYS A 1 281 ? -3.729 -9.645 7.107 1.00 91.31 281 LYS A CA 1
ATOM 2348 C C . LYS A 1 281 ? -5.062 -9.079 7.579 1.00 91.31 281 LYS A C 1
ATOM 2350 O O . LYS A 1 281 ? -5.755 -8.443 6.789 1.00 91.31 281 LYS A O 1
ATOM 2355 N N . ALA A 1 282 ? -5.414 -9.285 8.845 1.00 92.62 282 ALA A N 1
ATOM 2356 C CA . ALA A 1 282 ? -6.671 -8.794 9.396 1.00 92.62 282 ALA A CA 1
ATOM 2357 C C . ALA A 1 282 ? -6.780 -7.264 9.303 1.00 92.62 282 ALA A C 1
ATOM 2359 O O . ALA A 1 282 ? -7.813 -6.753 8.866 1.00 92.62 282 ALA A O 1
ATOM 2360 N N . ILE A 1 283 ? -5.692 -6.536 9.576 1.00 93.38 283 ILE A N 1
ATOM 2361 C CA . ILE A 1 283 ? -5.625 -5.077 9.400 1.00 93.38 283 ILE A CA 1
ATOM 2362 C C . ILE A 1 283 ? -5.964 -4.686 7.959 1.00 93.38 283 ILE A C 1
ATOM 2364 O O . ILE A 1 283 ? -6.788 -3.800 7.740 1.00 93.38 283 ILE A O 1
ATOM 2368 N N . LEU A 1 284 ? -5.397 -5.367 6.961 1.00 91.94 284 LEU A N 1
ATOM 2369 C CA . LEU A 1 284 ? -5.681 -5.071 5.553 1.00 91.94 284 LEU A CA 1
ATOM 2370 C C . LEU A 1 284 ? -7.153 -5.311 5.179 1.00 91.94 284 LEU A C 1
ATOM 2372 O O . LEU A 1 284 ? -7.703 -4.547 4.380 1.00 91.94 284 LEU A O 1
ATOM 2376 N N . THR A 1 285 ? -7.822 -6.296 5.793 1.00 90.81 285 THR A N 1
ATOM 2377 C CA . THR A 1 285 ? -9.261 -6.553 5.559 1.00 90.81 285 THR A CA 1
ATOM 2378 C C . THR A 1 285 ? -10.178 -5.444 6.086 1.00 90.81 285 THR A C 1
ATOM 2380 O O . THR A 1 285 ? -11.312 -5.296 5.624 1.00 90.81 285 THR A O 1
ATOM 2383 N N . LEU A 1 286 ? -9.701 -4.578 6.989 1.00 88.88 286 LEU A N 1
ATOM 2384 C CA . LEU A 1 286 ? -10.480 -3.416 7.432 1.00 88.88 286 LEU A CA 1
ATOM 2385 C C . LEU A 1 286 ? -10.799 -2.469 6.265 1.00 88.88 286 LEU A C 1
ATOM 2387 O O . LEU A 1 286 ? -11.884 -1.884 6.224 1.00 88.88 286 LEU A O 1
ATOM 2391 N N . SER A 1 287 ? -9.886 -2.375 5.293 1.00 76.94 287 SER A N 1
ATOM 2392 C CA . SER A 1 287 ? -9.916 -1.474 4.133 1.00 76.94 287 SER A CA 1
ATOM 2393 C C . SER A 1 287 ? -10.535 -2.116 2.875 1.00 76.94 287 SER A C 1
ATOM 2395 O O . SER A 1 287 ? -10.212 -1.766 1.740 1.00 76.94 287 SER A O 1
ATOM 2397 N N . GLU A 1 288 ? -11.457 -3.067 3.022 1.00 72.88 288 GLU A N 1
ATOM 2398 C CA . GLU A 1 288 ? -12.225 -3.556 1.870 1.00 72.88 288 GLU A CA 1
ATOM 2399 C C . GLU A 1 288 ? -12.966 -2.395 1.177 1.00 72.88 288 GLU A C 1
ATOM 2401 O O . GLU A 1 288 ? -13.765 -1.699 1.813 1.00 72.88 288 GLU A O 1
ATOM 2406 N N . GLN A 1 289 ? -12.712 -2.190 -0.125 1.00 60.09 289 GLN A N 1
ATOM 2407 C CA . GLN A 1 289 ? -13.110 -0.998 -0.900 1.00 60.09 289 GLN A CA 1
ATOM 2408 C C . GLN A 1 289 ? -14.600 -0.639 -0.797 1.00 60.09 289 GLN A C 1
ATOM 2410 O O . GLN A 1 289 ? -14.969 0.534 -0.822 1.00 60.09 289 GLN A O 1
ATOM 2415 N N . LYS A 1 290 ? -15.478 -1.633 -0.634 1.00 62.41 290 LYS A N 1
ATOM 2416 C CA . LYS A 1 290 ? -16.927 -1.404 -0.514 1.00 62.41 290 LYS A CA 1
ATOM 2417 C C . LYS A 1 290 ? -17.342 -0.820 0.838 1.00 62.41 290 LYS A C 1
ATOM 2419 O O . LYS A 1 290 ? -18.412 -0.231 0.944 1.00 62.41 290 LYS A O 1
ATOM 2424 N N . SER A 1 291 ? -16.521 -0.981 1.873 1.00 67.00 291 SER A N 1
ATOM 2425 C CA . SER A 1 291 ? -16.941 -0.753 3.257 1.00 67.00 291 SER A CA 1
ATOM 2426 C C . SER A 1 291 ? -16.907 0.712 3.703 1.00 67.00 291 SER A C 1
ATOM 2428 O O . SER A 1 291 ? -17.450 1.022 4.762 1.00 67.00 291 SER A O 1
ATOM 2430 N N . LYS A 1 292 ? -16.272 1.618 2.933 1.00 83.69 292 LYS A N 1
ATOM 2431 C CA . LYS A 1 292 ? -15.995 3.023 3.326 1.00 83.69 292 LYS A CA 1
ATOM 2432 C C . LYS A 1 292 ? -15.406 3.153 4.744 1.00 83.69 292 LYS A C 1
ATOM 2434 O O . LYS A 1 292 ? -15.490 4.213 5.361 1.00 83.69 292 LYS A O 1
ATOM 2439 N N . PHE A 1 293 ? -14.815 2.076 5.265 1.00 89.44 293 PHE A N 1
ATOM 2440 C CA . PHE A 1 293 ? -14.435 1.977 6.667 1.00 89.44 293 PHE A CA 1
ATOM 2441 C C . PHE A 1 293 ? -13.344 2.978 7.032 1.00 89.44 293 PHE A C 1
ATOM 2443 O O . PHE A 1 293 ? -13.447 3.606 8.074 1.00 89.44 293 PHE A O 1
ATOM 2450 N N . GLY A 1 294 ? -12.362 3.196 6.149 1.00 89.56 294 GLY A N 1
ATOM 2451 C CA . GLY A 1 294 ? -11.315 4.200 6.363 1.00 89.56 294 GLY A CA 1
ATOM 2452 C C . GLY A 1 294 ? -11.882 5.593 6.652 1.00 89.56 294 GLY A C 1
ATOM 2453 O O . GLY A 1 294 ? -11.457 6.233 7.605 1.00 89.56 294 GLY A O 1
ATOM 2454 N N . ASN A 1 295 ? -12.918 6.018 5.920 1.00 90.50 295 ASN A N 1
ATOM 2455 C CA . ASN A 1 295 ? -13.566 7.316 6.140 1.00 90.50 295 ASN A CA 1
ATOM 2456 C C . ASN A 1 295 ? -14.339 7.355 7.464 1.00 90.50 295 ASN A C 1
ATOM 2458 O O . ASN A 1 295 ? -14.284 8.349 8.183 1.00 90.50 295 ASN A O 1
ATOM 2462 N N . LYS A 1 296 ? -15.046 6.270 7.803 1.00 92.75 296 LYS A N 1
ATOM 2463 C CA . LYS A 1 296 ? -15.765 6.155 9.081 1.00 92.75 296 LYS A CA 1
ATOM 2464 C C . LYS A 1 296 ? -14.794 6.199 10.259 1.00 92.75 296 LYS A C 1
ATOM 2466 O O . LYS A 1 296 ? -14.994 6.972 11.189 1.00 92.75 296 LYS A O 1
ATOM 2471 N N . LEU A 1 297 ? -13.703 5.439 10.169 1.00 94.12 297 LEU A N 1
ATOM 2472 C CA . LEU A 1 297 ? -12.633 5.434 11.156 1.00 94.12 297 LEU A CA 1
ATOM 2473 C C . LEU A 1 297 ? -11.982 6.818 11.267 1.00 94.12 297 LEU A C 1
ATOM 2475 O O . LEU A 1 297 ? -11.812 7.300 12.378 1.00 94.12 297 LEU A O 1
ATOM 2479 N N . ALA A 1 298 ? -11.679 7.489 10.154 1.00 93.88 298 ALA A N 1
ATOM 2480 C CA . ALA A 1 298 ? -11.129 8.846 10.166 1.00 93.88 298 ALA A CA 1
ATOM 2481 C C . ALA A 1 298 ? -12.050 9.836 10.892 1.00 93.88 298 ALA A C 1
ATOM 2483 O O . ALA A 1 298 ? -11.591 10.587 11.751 1.00 93.88 298 ALA A O 1
ATOM 2484 N N . ASN A 1 299 ? -13.353 9.795 10.599 1.00 93.00 299 ASN A N 1
ATOM 2485 C CA . ASN A 1 299 ? -14.344 10.626 11.279 1.00 93.00 299 ASN A CA 1
ATOM 2486 C C . ASN A 1 299 ? -14.366 10.342 12.783 1.00 93.00 299 ASN A C 1
ATOM 2488 O O . ASN A 1 299 ? -14.401 11.280 13.578 1.00 93.00 299 ASN A O 1
ATOM 2492 N N . CYS A 1 300 ? -14.285 9.066 13.172 1.00 93.56 300 CYS A N 1
ATOM 2493 C CA . CYS A 1 300 ? -14.211 8.700 14.575 1.00 93.56 300 CYS A CA 1
ATOM 2494 C C . CYS A 1 300 ? -12.922 9.215 15.231 1.00 93.56 300 CYS A C 1
ATOM 2496 O O . CYS A 1 300 ? -12.960 9.836 16.283 1.00 93.56 300 CYS A O 1
ATOM 2498 N N . LEU A 1 301 ? -11.766 9.026 14.603 1.00 93.50 301 LEU A N 1
ATOM 2499 C CA . LEU A 1 301 ? -10.479 9.443 15.163 1.00 93.50 301 LEU A CA 1
ATOM 2500 C C . LEU A 1 301 ? -10.303 10.969 15.197 1.00 93.50 301 LEU A C 1
ATOM 2502 O O . LEU A 1 301 ? -9.530 11.471 16.009 1.00 93.50 301 LEU A O 1
ATOM 2506 N N . ASN A 1 302 ? -11.032 11.725 14.376 1.00 92.88 302 ASN A N 1
ATOM 2507 C CA . ASN A 1 302 ? -11.030 13.189 14.418 1.00 92.88 302 ASN A CA 1
ATOM 2508 C C . ASN A 1 302 ? -11.915 13.769 15.539 1.00 92.88 302 ASN A C 1
ATOM 2510 O O . ASN A 1 302 ? -11.926 14.980 15.755 1.00 92.88 302 ASN A O 1
ATOM 2514 N N . MET A 1 303 ? -12.671 12.933 16.256 1.00 87.56 303 MET A N 1
ATOM 2515 C CA . MET A 1 303 ? -13.507 13.403 17.358 1.00 87.56 303 MET A CA 1
ATOM 2516 C C . MET A 1 303 ? -12.664 13.809 18.575 1.00 87.56 303 MET A C 1
ATOM 2518 O O . MET A 1 303 ? -11.542 13.326 18.772 1.00 87.56 303 MET A O 1
ATOM 2522 N N . ASP A 1 304 ? -13.230 14.683 19.401 1.00 88.50 304 ASP A N 1
ATOM 2523 C CA . ASP A 1 304 ? -12.680 15.040 20.705 1.00 88.50 304 ASP A CA 1
ATOM 2524 C C . ASP A 1 304 ? -13.037 13.952 21.728 1.00 88.50 304 ASP A C 1
ATOM 2526 O O . ASP A 1 304 ? -14.192 13.834 22.137 1.00 88.50 304 ASP A O 1
ATOM 2530 N N . PHE A 1 305 ? -12.051 13.122 22.084 1.00 88.94 305 PHE A N 1
ATOM 2531 C CA . PHE A 1 305 ? -12.236 12.030 23.042 1.00 88.94 305 PHE A CA 1
ATOM 2532 C C . PHE A 1 305 ? -12.435 12.571 24.463 1.00 88.94 305 PHE A C 1
ATOM 2534 O O . PHE A 1 305 ? -13.229 12.001 25.200 1.00 88.94 305 PHE A O 1
ATOM 2541 N N . GLU A 1 306 ? -11.792 13.683 24.833 1.00 87.62 306 GLU A N 1
ATOM 2542 C CA . GLU A 1 306 ? -11.935 14.270 26.172 1.00 87.62 306 GLU A CA 1
ATOM 2543 C C . GLU A 1 306 ? -13.359 14.791 26.379 1.00 87.62 306 GLU A C 1
ATOM 2545 O O . GLU A 1 306 ? -14.027 14.424 27.346 1.00 87.62 306 GLU A O 1
ATOM 2550 N N . GLY A 1 307 ? -13.871 15.567 25.418 1.00 85.38 307 GLY A N 1
ATOM 2551 C CA . GLY A 1 307 ? -15.262 16.021 25.437 1.00 85.38 307 GLY A CA 1
ATOM 2552 C C . GLY A 1 307 ? -16.268 14.866 25.406 1.00 85.38 307 GLY A C 1
ATOM 2553 O O . GLY A 1 307 ? -17.330 14.949 26.019 1.00 85.38 307 GLY A O 1
ATOM 2554 N N . LEU A 1 308 ? -15.931 13.766 24.727 1.00 86.19 308 LEU A N 1
ATOM 2555 C CA . LEU A 1 308 ? -16.763 12.568 24.690 1.00 86.19 308 LEU A CA 1
ATOM 2556 C C . LEU A 1 308 ? -16.793 11.837 26.040 1.00 86.19 308 LEU A C 1
ATOM 2558 O O . LEU A 1 308 ? -17.865 11.414 26.473 1.00 86.19 308 LEU A O 1
ATOM 2562 N N . PHE A 1 309 ? -15.657 11.719 26.724 1.00 84.94 309 PHE A N 1
ATOM 2563 C CA . PHE A 1 309 ? -15.600 11.143 28.068 1.00 84.94 309 PHE A CA 1
ATOM 2564 C C . PHE A 1 309 ? -16.379 11.995 29.076 1.00 84.94 309 PHE A C 1
ATOM 2566 O O . PHE A 1 309 ? -17.154 11.449 29.864 1.00 84.94 309 PHE A O 1
ATOM 2573 N N . GLY A 1 310 ? -16.309 13.325 28.954 1.00 82.12 310 GLY A N 1
ATOM 2574 C CA . GLY A 1 310 ? -17.124 14.248 29.749 1.00 82.12 310 GLY A CA 1
ATOM 2575 C C . GLY A 1 310 ? -18.633 13.997 29.627 1.00 82.12 310 GLY A C 1
ATOM 2576 O O . GLY A 1 310 ? -19.344 14.052 30.629 1.00 82.12 310 GLY A O 1
ATOM 2577 N N . LEU A 1 311 ? -19.137 13.609 28.445 1.00 80.31 311 LEU A N 1
ATOM 2578 C CA . LEU A 1 311 ? -20.556 13.253 28.283 1.00 80.31 311 LEU A CA 1
ATOM 2579 C C . LEU A 1 311 ? -20.965 12.057 29.143 1.00 80.31 311 LEU A C 1
ATOM 2581 O O . LEU A 1 311 ? -22.127 11.978 29.548 1.00 80.31 311 LEU A O 1
ATOM 2585 N N . VAL A 1 312 ? -20.060 11.107 29.393 1.00 74.75 312 VAL A N 1
ATOM 2586 C CA . VAL A 1 312 ? -20.319 9.923 30.227 1.00 74.75 312 VAL A CA 1
ATOM 2587 C C . VAL A 1 312 ? -20.271 10.292 31.718 1.00 74.75 312 VAL A C 1
ATOM 2589 O O . VAL A 1 312 ? -21.156 9.890 32.478 1.00 74.75 312 VAL A O 1
ATOM 2592 N N . GLU A 1 313 ? -19.342 11.155 32.121 1.00 70.94 313 GLU A N 1
ATOM 2593 C CA . GLU A 1 313 ? -19.221 11.634 33.506 1.00 70.94 313 GLU A CA 1
ATOM 2594 C C . GLU A 1 313 ? -20.375 12.567 33.926 1.00 70.94 313 GLU A C 1
ATOM 2596 O O . GLU A 1 313 ? -20.947 12.420 35.011 1.00 70.94 313 GLU A O 1
ATOM 2601 N N . GLU A 1 314 ? -20.797 13.491 33.056 1.00 63.97 314 GLU A N 1
ATOM 2602 C CA . GLU A 1 314 ? -21.879 14.445 33.349 1.00 63.97 314 GLU A CA 1
ATOM 2603 C C . GLU A 1 314 ? -23.223 13.757 33.605 1.00 63.97 314 GLU A C 1
ATOM 2605 O O . GLU A 1 314 ? -24.011 14.189 34.450 1.00 63.97 314 GLU A O 1
ATOM 2610 N N . GLY A 1 315 ? -23.518 12.668 32.896 1.00 56.97 315 GLY A N 1
ATOM 2611 C CA . GLY A 1 315 ? -24.767 11.952 33.134 1.00 56.97 315 GLY A CA 1
ATOM 2612 C C . GLY A 1 315 ? -24.734 11.045 34.365 1.00 56.97 315 GLY A C 1
ATOM 2613 O O . GLY A 1 315 ? -25.801 10.787 34.927 1.00 56.97 315 GLY A O 1
ATOM 2614 N N . ASP A 1 316 ? -23.553 10.631 34.836 1.00 57.53 316 ASP A N 1
ATOM 2615 C CA . ASP A 1 316 ? -23.415 10.043 36.175 1.00 57.53 316 ASP A CA 1
ATOM 2616 C C . ASP A 1 316 ? -23.752 11.095 37.237 1.00 57.53 316 ASP A C 1
ATOM 2618 O O . ASP A 1 316 ? -24.589 10.842 38.106 1.00 57.53 316 ASP A O 1
ATOM 2622 N N . GLN A 1 317 ? -23.254 12.326 37.085 1.00 57.28 317 GLN A N 1
ATOM 2623 C CA . GLN A 1 317 ? -23.630 13.442 37.959 1.00 57.28 317 GLN A CA 1
ATOM 2624 C C . GLN A 1 317 ? -25.125 13.788 37.879 1.00 57.28 317 GLN A C 1
ATOM 2626 O O . GLN A 1 317 ? -25.761 13.966 38.914 1.00 57.28 317 GLN A O 1
ATOM 2631 N N . LEU A 1 318 ? -25.738 13.828 36.691 1.00 56.91 318 LEU A N 1
ATOM 2632 C CA . LEU A 1 318 ? -27.183 14.074 36.543 1.00 56.91 318 LEU A CA 1
ATOM 2633 C C . LEU A 1 318 ? -28.043 12.960 37.153 1.00 56.91 318 LEU A C 1
ATOM 2635 O O . LEU A 1 318 ? -29.126 13.247 37.672 1.00 56.91 318 LEU A O 1
ATOM 2639 N N . SER A 1 319 ? -27.587 11.704 37.103 1.00 58.41 319 SER A N 1
ATOM 2640 C CA . SER A 1 319 ? -28.268 10.579 37.756 1.00 58.41 319 SER A CA 1
ATOM 2641 C C . SER A 1 319 ? -28.209 10.709 39.280 1.00 58.41 319 SER A C 1
ATOM 2643 O O . SER A 1 319 ? -29.237 10.566 39.944 1.00 58.41 319 SER A O 1
ATOM 2645 N N . VAL A 1 320 ? -27.052 11.112 39.817 1.00 60.69 320 VAL A N 1
ATOM 2646 C CA . VAL A 1 320 ? -26.849 11.396 41.241 1.00 60.69 320 VAL A CA 1
ATOM 2647 C C . VAL A 1 320 ? -27.692 12.593 41.676 1.00 60.69 320 VAL A C 1
ATOM 2649 O O . VAL A 1 320 ? -28.386 12.501 42.682 1.00 60.69 320 VAL A O 1
ATOM 2652 N N . VAL A 1 321 ? -27.727 13.680 40.900 1.00 59.59 321 VAL A N 1
ATOM 2653 C CA . VAL A 1 321 ? -28.539 14.875 41.194 1.00 59.59 321 VAL A CA 1
ATOM 2654 C C . VAL A 1 321 ? -30.039 14.563 41.142 1.00 59.59 321 VAL A C 1
ATOM 2656 O O . VAL A 1 321 ? -30.787 14.994 42.021 1.00 59.59 321 VAL A O 1
ATOM 2659 N N . LYS A 1 322 ? -30.508 13.770 40.166 1.00 63.47 322 LYS A N 1
ATOM 2660 C CA . LYS A 1 322 ? -31.906 13.300 40.137 1.00 63.47 322 LYS A CA 1
ATOM 2661 C C . LYS A 1 322 ? -32.227 12.385 41.316 1.00 63.47 322 LYS A C 1
ATOM 2663 O O . LYS A 1 322 ? -33.306 12.531 41.890 1.00 63.47 322 LYS A O 1
ATOM 2668 N N . GLY A 1 323 ? -31.315 11.481 41.673 1.00 69.75 323 GLY A N 1
ATOM 2669 C CA . GLY A 1 323 ? -31.443 10.609 42.839 1.00 69.75 323 GLY A CA 1
ATOM 2670 C C . GLY A 1 323 ? -31.521 11.409 44.138 1.00 69.75 323 GLY A C 1
ATOM 2671 O O . GLY A 1 323 ? -32.423 11.178 44.940 1.00 69.75 323 GLY A O 1
ATOM 2672 N N . LEU A 1 324 ? -30.669 12.426 44.297 1.00 74.25 324 LEU A N 1
ATOM 2673 C CA . LEU A 1 324 ? -30.696 13.343 45.438 1.00 74.25 324 LEU A CA 1
ATOM 2674 C C . LEU A 1 324 ? -32.028 14.098 45.512 1.00 74.25 324 LEU A C 1
ATOM 2676 O O . LEU A 1 324 ? -32.673 14.110 46.553 1.00 74.25 324 LEU A O 1
ATOM 2680 N N . GLY A 1 325 ? -32.503 14.648 44.392 1.00 76.62 325 GLY A N 1
ATOM 2681 C CA . GLY A 1 325 ? -33.780 15.368 44.347 1.00 76.62 325 GLY A CA 1
ATOM 2682 C C . GLY A 1 325 ? -35.019 14.475 44.529 1.00 76.62 325 GLY A C 1
ATOM 2683 O O . GLY A 1 325 ? -36.109 14.976 44.827 1.00 76.62 325 GLY A O 1
ATOM 2684 N N . GLN A 1 326 ? -34.901 13.161 44.321 1.00 80.69 326 GLN A N 1
ATOM 2685 C CA . GLN A 1 326 ? -35.928 12.182 44.697 1.00 80.69 326 GLN A CA 1
ATOM 2686 C C . GLN A 1 326 ? -35.844 11.846 46.188 1.00 80.69 326 GLN A C 1
ATOM 2688 O O . GLN A 1 326 ? -36.872 11.845 46.861 1.00 80.69 326 GLN A O 1
ATOM 2693 N N . PHE A 1 327 ? -34.633 11.652 46.709 1.00 80.19 327 PHE A N 1
ATOM 2694 C CA . PHE A 1 327 ? -34.365 11.395 48.121 1.00 80.19 327 PHE A CA 1
ATOM 2695 C C . PHE A 1 327 ? -34.824 12.555 49.021 1.00 80.19 327 PHE A C 1
ATOM 2697 O O . PHE A 1 327 ? -35.519 12.339 50.011 1.00 80.19 327 PHE A O 1
ATOM 2704 N N . GLU A 1 328 ? -34.532 13.801 48.645 1.00 83.50 328 GLU A N 1
ATOM 2705 C CA . GLU A 1 328 ? -34.996 14.999 49.358 1.00 83.50 328 GLU A CA 1
ATOM 2706 C C . GLU A 1 328 ? -36.526 15.102 49.368 1.00 83.50 328 GLU A C 1
ATOM 2708 O O . GLU A 1 328 ? -37.128 15.404 50.400 1.00 83.50 328 GLU A O 1
ATOM 2713 N N . ARG A 1 329 ? -37.182 14.792 48.241 1.00 86.12 329 ARG A N 1
ATOM 2714 C CA . ARG A 1 329 ? -38.651 14.753 48.163 1.00 86.12 329 ARG A CA 1
ATOM 2715 C C . ARG A 1 329 ? -39.248 13.643 49.020 1.00 86.12 329 ARG A C 1
ATOM 2717 O O . ARG A 1 329 ? -40.276 13.873 49.659 1.00 86.12 329 ARG A O 1
ATOM 2724 N N . ALA A 1 330 ? -38.629 12.467 49.055 1.00 85.25 330 ALA A N 1
ATOM 2725 C CA . ALA A 1 330 ? -39.038 11.379 49.937 1.00 85.25 330 ALA A CA 1
ATOM 2726 C C . ALA A 1 330 ? -38.932 11.802 51.412 1.00 85.25 330 ALA A C 1
ATOM 2728 O O . ALA A 1 330 ? -39.891 11.636 52.166 1.00 85.25 330 ALA A O 1
ATOM 2729 N N . GLY A 1 331 ? -37.838 12.472 51.793 1.00 83.88 331 GLY A N 1
ATOM 2730 C CA . GLY A 1 331 ? -37.642 13.028 53.135 1.00 83.88 331 GLY A CA 1
ATOM 2731 C C . GLY A 1 331 ? -38.658 14.113 53.517 1.00 83.88 331 GLY A C 1
ATOM 2732 O O . GLY A 1 331 ? -39.139 14.127 54.647 1.00 83.88 331 GLY A O 1
ATOM 2733 N N . GLN A 1 332 ? -39.043 14.988 52.581 1.00 87.31 332 GLN A N 1
ATOM 2734 C CA . GLN A 1 332 ? -40.055 16.031 52.820 1.00 87.31 332 GLN A CA 1
ATOM 2735 C C . GLN A 1 332 ? -41.486 15.484 52.896 1.00 87.31 332 GLN A C 1
ATOM 2737 O O . GLN A 1 332 ? -42.321 16.028 53.616 1.00 87.31 332 GLN A O 1
ATOM 2742 N N . THR A 1 333 ? -41.792 14.431 52.136 1.00 90.44 333 THR A N 1
ATOM 2743 C CA . THR A 1 333 ? -43.156 13.882 52.029 1.00 90.44 333 THR A CA 1
ATOM 2744 C C . THR A 1 333 ? -43.397 12.656 52.909 1.00 90.44 333 THR A C 1
ATOM 2746 O O . THR A 1 333 ? -44.543 12.226 53.043 1.00 90.44 333 THR A O 1
ATOM 2749 N N . GLY A 1 334 ? -42.342 12.083 53.498 1.00 79.12 334 GLY A N 1
ATOM 2750 C CA . GLY A 1 334 ? -42.386 10.847 54.283 1.00 79.12 334 GLY A CA 1
ATOM 2751 C C . GLY A 1 334 ? -42.650 9.582 53.457 1.00 79.12 334 GLY A C 1
ATOM 2752 O O . GLY A 1 334 ? -42.931 8.531 54.030 1.00 79.12 334 GLY A O 1
ATOM 2753 N N . LYS A 1 335 ? -42.597 9.674 52.122 1.00 81.06 335 LYS A N 1
ATOM 2754 C CA . LYS A 1 335 ? -42.836 8.565 51.189 1.00 81.06 335 LYS A CA 1
ATOM 2755 C C . LYS A 1 335 ? -41.508 8.108 50.593 1.00 81.06 335 LYS A C 1
ATOM 2757 O O . LYS A 1 335 ? -41.039 8.717 49.634 1.00 81.06 335 LYS A O 1
ATOM 2762 N N . TRP A 1 336 ? -40.928 7.082 51.209 1.00 78.94 336 TRP A N 1
ATOM 2763 C CA . TRP A 1 336 ? -39.676 6.452 50.790 1.00 78.94 336 TRP A CA 1
ATOM 2764 C C . TRP A 1 336 ? -39.847 5.533 49.587 1.00 78.94 336 TRP A C 1
ATOM 2766 O O . TRP A 1 336 ? -40.885 4.832 49.530 1.00 78.94 336 TRP A O 1
#

Solvent-accessible surface area (backbone atoms only — not comparable to full-atom values): 18980 Å² total; per-residue (Å²): 110,66,73,56,53,56,50,49,52,52,49,55,50,41,54,56,44,46,53,75,78,38,99,64,75,79,75,91,69,62,71,70,60,50,53,56,51,52,67,74,41,47,67,60,46,50,55,51,58,76,39,63,87,31,66,67,54,52,53,43,37,58,72,62,58,63,94,84,83,87,52,70,72,53,55,53,50,39,47,53,52,28,50,49,53,50,52,49,49,53,48,25,57,78,69,65,64,38,38,49,69,74,44,66,89,52,74,88,56,62,47,73,63,43,45,54,63,78,49,63,90,57,57,82,81,50,52,61,55,46,50,54,50,31,53,22,49,52,36,27,49,53,41,59,74,35,44,64,39,55,54,32,45,51,51,29,35,56,51,49,49,73,59,39,91,72,64,53,82,41,88,55,68,71,71,63,59,72,78,73,64,72,87,34,37,32,66,58,42,16,54,48,32,52,52,48,36,74,72,66,44,86,54,84,85,43,44,69,51,28,48,51,49,59,75,35,52,69,60,55,40,40,58,69,67,32,59,56,60,59,36,65,68,48,31,56,52,45,36,51,50,23,53,71,38,92,49,64,72,42,31,68,34,34,69,45,47,55,57,47,51,52,53,44,34,72,56,48,73,76,50,89,49,71,25,59,64,57,45,40,46,38,58,57,61,58,60,42,84,88,64,56,38,50,61,50,46,47,57,54,68,70,50,63,62,68,67,52,50,46,59,53,54,53,51,53,51,50,50,51,51,51,49,47,60,47,51,53,48,20,69,75,69,73,57,123

Sequence (336 aa):
MEKFADYKKLTDNFMIVLCSYVEKPPMELDTLYEKKLLSGSSKEFQLMVDREKSELFHIMWKRQTTHNSDPISIIVSIFKQADSDWGNLISKIRNNTLQYIDLEPYKITNWKLEMNILFSDTKHQEKNTAQDYSQNIENALIFLETEEHWKLLKKATDIIQNIHQIKTTVDDKDWHNFKKKIQTSIKKASGWYLKCKDYFGDISDKKDMLELICNNKEKIQALANDEIFTNRQQFEILTKRMDDSQNEKFRQLAGTLPEVNEKMKEKIWDINFRSSYELAKAILTLSEQKSKFGNKLANCLNMDFEGLFGLVEEGDQLSVVKGLGQFERAGQTGKW

Foldseek 3Di:
DVVVVVLVVLVVLLQVLVVLQDVDRADDDDPVVCVVVCVVCVVLSVLSSLCSPPPLLSLLLVVLDDPDDDDVVSVSVSSVRSVVLLVVVLVCLVVLVDALVNCPSPLPGQLVVNLCSSCVPDDPVCVVVSVVSSLLSVLLSLCVLCVVLLVLLLLLLVLLQVLAPAHAPDDDVVSVVSPDDSGDGSNVSSVVSVVCCVQQNDRNQVRLLSVLSNVLSVLVSCCQDPCCNVPPVNVVQLLVLLCVDPDPLSVVLSVLSVVLSVLCCVQRHVDNDNYSSSNSNSSSVCPPPVPCNSVSSNSSSPDDVVVSVVSSVVVVVVVVVVVVVVVVVCVVVVND

Radius of gyration: 32.94 Å; Cα contacts (8 Å, |Δi|>4): 282; chains: 1; bounding box: 74×45×112 Å

Organism: Reticulomyxa filosa (NCBI:txid46433)